Protein AF-A0A538HKP7-F1 (afdb_monomer_lite)

Structure (mmCIF, N/CA/C/O backbone):
data_AF-A0A538HKP7-F1
#
_entry.id   AF-A0A538HKP7-F1
#
loop_
_atom_site.group_PDB
_atom_site.id
_atom_site.type_symbol
_atom_site.label_atom_id
_atom_site.label_alt_id
_atom_site.label_comp_id
_atom_site.label_asym_id
_atom_site.label_entity_id
_atom_site.label_seq_id
_atom_site.pdbx_PDB_ins_code
_atom_site.Cartn_x
_atom_site.Cartn_y
_atom_site.Cartn_z
_atom_site.occupancy
_atom_site.B_iso_or_equiv
_atom_site.auth_seq_id
_atom_site.auth_comp_id
_atom_site.auth_asym_id
_atom_site.auth_atom_id
_atom_site.pdbx_PDB_model_num
ATOM 1 N N . MET A 1 1 ? -32.068 -27.388 51.770 1.00 39.53 1 MET A N 1
ATOM 2 C CA . MET A 1 1 ? -32.449 -26.509 50.643 1.00 39.53 1 MET A CA 1
ATOM 3 C C . MET A 1 1 ? -31.683 -25.202 50.787 1.00 39.53 1 MET A C 1
ATOM 5 O O . MET A 1 1 ? -31.896 -24.486 51.756 1.00 39.53 1 MET A O 1
ATOM 9 N N . ARG A 1 2 ? -30.678 -24.986 49.930 1.00 31.89 2 ARG A N 1
ATOM 10 C CA . ARG A 1 2 ? -29.712 -23.879 50.024 1.00 31.89 2 ARG A CA 1
ATOM 11 C C . ARG A 1 2 ? -30.281 -22.646 49.315 1.00 31.89 2 ARG A C 1
ATOM 13 O O . ARG A 1 2 ? -30.682 -22.749 48.161 1.00 31.89 2 ARG A O 1
ATOM 20 N N . ARG A 1 3 ? -30.335 -21.511 50.016 1.00 27.28 3 ARG A N 1
ATOM 21 C CA . ARG A 1 3 ? -30.689 -20.199 49.450 1.00 27.28 3 ARG A CA 1
ATOM 22 C C . ARG A 1 3 ? -29.536 -19.703 48.563 1.00 27.28 3 ARG A C 1
ATOM 24 O O . ARG A 1 3 ? -28.387 -19.859 48.981 1.00 27.28 3 ARG A O 1
ATOM 31 N N . PRO A 1 4 ? -29.795 -19.113 47.385 1.00 28.64 4 PRO A N 1
ATOM 32 C CA . PRO A 1 4 ? -28.741 -18.486 46.604 1.00 28.64 4 PRO A CA 1
ATOM 33 C C . PRO A 1 4 ? -28.298 -17.192 47.297 1.00 28.64 4 PRO A C 1
ATOM 35 O O . PRO A 1 4 ? -29.112 -16.327 47.615 1.00 28.64 4 PRO A O 1
ATOM 38 N N . VAL A 1 5 ? -26.997 -17.092 47.557 1.00 28.67 5 VAL A N 1
ATOM 39 C CA . VAL A 1 5 ? -26.334 -15.861 47.989 1.00 28.67 5 VAL A CA 1
ATOM 40 C C . VAL A 1 5 ? -26.083 -15.036 46.731 1.00 28.67 5 VAL A C 1
ATOM 42 O O . VAL A 1 5 ? -25.289 -15.429 45.881 1.00 28.67 5 VAL A O 1
ATOM 45 N N . VAL A 1 6 ? -26.790 -13.917 46.595 1.00 28.78 6 VAL A N 1
ATOM 46 C CA . VAL A 1 6 ? -26.517 -12.912 45.563 1.00 28.78 6 VAL A CA 1
ATOM 47 C C . VAL A 1 6 ? -25.375 -12.045 46.080 1.00 28.78 6 VAL A C 1
ATOM 49 O O . VAL A 1 6 ? -25.554 -11.267 47.015 1.00 28.78 6 VAL A O 1
ATOM 52 N N . ILE A 1 7 ? -24.185 -12.212 45.505 1.00 29.38 7 ILE A N 1
ATOM 53 C CA . ILE A 1 7 ? -23.051 -11.319 45.747 1.00 29.38 7 ILE A CA 1
ATOM 54 C C . ILE A 1 7 ? -23.245 -10.113 44.829 1.00 29.38 7 ILE A C 1
ATOM 56 O O . ILE A 1 7 ? -23.002 -10.190 43.626 1.00 29.38 7 ILE A O 1
ATOM 60 N N . ALA A 1 8 ? -23.727 -9.008 45.394 1.00 26.88 8 ALA A N 1
ATOM 61 C CA . ALA A 1 8 ? -23.736 -7.719 44.721 1.00 26.88 8 ALA A CA 1
ATOM 62 C C . ALA A 1 8 ? -22.293 -7.194 44.662 1.00 26.88 8 ALA A C 1
ATOM 64 O O . ALA A 1 8 ? -21.759 -6.689 45.648 1.00 26.88 8 ALA A O 1
ATOM 65 N N . LEU A 1 9 ? -21.647 -7.347 43.506 1.00 29.00 9 LEU A N 1
ATOM 66 C CA . LEU A 1 9 ? -20.420 -6.626 43.182 1.00 29.00 9 LEU A CA 1
ATOM 67 C C . LEU A 1 9 ? -20.793 -5.159 42.950 1.00 29.00 9 LEU A C 1
ATOM 69 O O . LEU A 1 9 ? -21.245 -4.779 41.872 1.00 29.00 9 LEU A O 1
ATOM 73 N N . ALA A 1 10 ? -20.634 -4.343 43.990 1.00 27.91 10 ALA A N 1
ATOM 74 C CA . ALA A 1 10 ? -20.622 -2.896 43.862 1.00 27.91 10 ALA A CA 1
ATOM 75 C C . ALA A 1 10 ? -19.368 -2.505 43.066 1.00 27.91 10 ALA A C 1
ATOM 77 O O . ALA A 1 10 ? -18.267 -2.427 43.609 1.00 27.91 10 ALA A O 1
ATOM 78 N N . ALA A 1 11 ? -19.526 -2.317 41.756 1.00 29.47 11 ALA A N 1
ATOM 79 C CA . ALA A 1 11 ? -18.522 -1.653 40.946 1.00 29.47 11 ALA A CA 1
ATOM 80 C C . ALA A 1 11 ? -18.535 -0.169 41.326 1.00 29.47 11 ALA A C 1
ATOM 82 O O . ALA A 1 11 ? -19.444 0.575 40.961 1.00 29.47 11 ALA A O 1
ATOM 83 N N . SER A 1 12 ? -17.546 0.246 42.112 1.00 29.03 12 SER A N 1
ATOM 84 C CA . SER A 1 12 ? -17.264 1.651 42.377 1.00 29.03 12 SER A CA 1
ATOM 85 C C . SER A 1 12 ? -16.898 2.326 41.056 1.00 29.03 12 SER A C 1
ATOM 87 O O . SER A 1 12 ? -15.770 2.206 40.580 1.00 29.03 12 SER A O 1
ATOM 89 N N . ALA A 1 13 ? -17.863 3.010 40.444 1.00 27.80 13 ALA A N 1
ATOM 90 C CA . ALA A 1 13 ? -17.615 3.915 39.336 1.00 27.80 13 ALA A CA 1
ATOM 91 C C . ALA A 1 13 ? -16.794 5.096 39.868 1.00 27.80 13 ALA A C 1
ATOM 93 O O . ALA A 1 13 ? -17.328 6.030 40.465 1.00 27.80 13 ALA A O 1
ATOM 94 N N . VAL A 1 14 ? -15.477 5.039 39.684 1.00 30.83 14 VAL A N 1
ATOM 95 C CA . VAL A 1 14 ? -14.651 6.241 39.759 1.00 30.83 14 VAL A CA 1
ATOM 96 C C . VAL A 1 14 ? -14.973 7.029 38.496 1.00 30.83 14 VAL A C 1
ATOM 98 O O . VAL A 1 14 ? -14.485 6.713 37.413 1.00 30.83 14 VAL A O 1
ATOM 101 N N . ALA A 1 15 ? -15.857 8.015 38.629 1.00 28.81 15 ALA A N 1
ATOM 102 C CA . ALA A 1 15 ? -16.077 9.032 37.615 1.00 28.81 15 ALA A CA 1
ATOM 103 C C . ALA A 1 15 ? -14.800 9.881 37.511 1.00 28.81 15 ALA A C 1
ATOM 105 O O . ALA A 1 15 ? -14.644 10.890 38.196 1.00 28.81 15 ALA A O 1
ATOM 106 N N . LEU A 1 16 ? -13.849 9.424 36.698 1.00 32.62 16 LEU A N 1
ATOM 107 C CA . LEU A 1 16 ? -12.792 10.279 36.177 1.00 32.62 16 LEU A CA 1
ATOM 108 C C . LEU A 1 16 ? -13.453 11.185 35.140 1.00 32.62 16 LEU A C 1
ATOM 110 O O . LEU A 1 16 ? -14.103 10.695 34.218 1.00 32.62 16 LEU A O 1
ATOM 114 N N . GLY A 1 17 ? -13.368 12.495 35.375 1.00 26.91 17 GLY A N 1
ATOM 115 C CA . GLY A 1 17 ? -14.030 13.517 34.575 1.00 26.91 17 GLY A CA 1
ATOM 116 C C . GLY A 1 17 ? -13.814 13.291 33.084 1.00 26.91 17 GLY A C 1
ATOM 117 O O . GLY A 1 17 ? -12.678 13.258 32.617 1.00 26.91 17 GLY A O 1
ATOM 118 N N . GLY A 1 18 ? -14.919 13.124 32.357 1.00 26.52 18 GLY A N 1
ATOM 119 C CA . GLY A 1 18 ? -14.908 13.192 30.905 1.00 26.52 18 GLY A CA 1
ATOM 120 C C . GLY A 1 18 ? -14.380 14.557 30.480 1.00 26.52 18 GLY A C 1
ATOM 121 O O . GLY A 1 18 ? -14.754 15.577 31.069 1.00 26.52 18 GLY A O 1
ATOM 122 N N . ALA A 1 19 ? -13.490 14.561 29.490 1.00 31.61 19 ALA A N 1
ATOM 123 C CA . ALA A 1 19 ? -13.043 15.790 28.861 1.00 31.61 19 ALA A CA 1
ATOM 124 C C . ALA A 1 19 ? -14.282 16.587 28.391 1.00 31.61 19 ALA A C 1
ATOM 126 O O . ALA A 1 19 ? -15.202 16.009 27.802 1.00 31.61 19 ALA A O 1
ATOM 127 N N . PRO A 1 20 ? -14.375 17.884 28.725 1.00 29.78 20 PRO A N 1
ATOM 128 C CA . PRO A 1 20 ? -15.519 18.708 28.373 1.00 29.78 20 PRO A CA 1
ATOM 129 C C . PRO A 1 20 ? -15.559 18.936 26.857 1.00 29.78 20 PRO A C 1
ATOM 131 O O . PRO A 1 20 ? -14.746 19.678 26.322 1.00 29.78 20 PRO A O 1
ATOM 134 N N . GLY A 1 21 ? -16.557 18.341 26.199 1.00 34.25 21 GLY A N 1
ATOM 135 C CA . GLY A 1 21 ? -16.901 18.578 24.796 1.00 34.25 21 GLY A CA 1
ATOM 136 C C . GLY A 1 21 ? -16.201 17.619 23.838 1.00 34.25 21 GLY A C 1
ATOM 137 O O . GLY A 1 21 ? -15.027 17.785 23.547 1.00 34.25 21 GLY A O 1
ATOM 138 N N . ALA A 1 22 ? -16.945 16.643 23.314 1.00 35.94 22 ALA A N 1
ATOM 139 C CA . ALA A 1 22 ? -16.535 15.834 22.170 1.00 35.94 22 ALA A CA 1
ATOM 140 C C . ALA A 1 22 ? -16.360 16.752 20.947 1.00 35.94 22 ALA A C 1
ATOM 142 O O . ALA A 1 22 ? -17.318 17.042 20.227 1.00 35.94 22 ALA A O 1
ATOM 143 N N . LEU A 1 23 ? -15.157 17.291 20.766 1.00 48.16 23 LEU A N 1
ATOM 144 C CA . LEU A 1 23 ? -14.767 17.977 19.545 1.00 48.16 23 LEU A CA 1
ATOM 145 C C . LEU A 1 23 ? -14.309 16.896 18.566 1.00 48.16 23 LEU A C 1
ATOM 147 O O . LEU A 1 23 ? -13.478 16.058 18.908 1.00 48.16 23 LEU A O 1
ATOM 151 N N . ALA A 1 24 ? -14.896 16.874 17.368 1.00 53.31 24 ALA A N 1
ATOM 152 C CA . ALA A 1 24 ? -14.430 15.985 16.311 1.00 53.31 24 ALA A CA 1
ATOM 153 C C . ALA A 1 24 ? -12.943 16.267 16.054 1.00 53.31 24 ALA A C 1
ATOM 155 O O . ALA A 1 24 ? -12.555 17.431 15.942 1.00 53.31 24 ALA A O 1
ATOM 156 N N . ALA A 1 25 ? -12.121 15.219 15.992 1.00 59.97 25 ALA A N 1
ATOM 157 C CA . ALA A 1 25 ? -10.718 15.380 15.645 1.00 59.97 25 ALA A CA 1
ATOM 158 C C . ALA A 1 25 ? -10.600 15.885 14.198 1.00 59.97 25 ALA A C 1
ATOM 160 O O . ALA A 1 25 ? -11.126 15.253 13.279 1.00 59.97 25 ALA A O 1
ATOM 161 N N . ASP A 1 26 ? -9.907 17.007 13.994 1.00 65.50 26 ASP A N 1
ATOM 162 C CA . ASP A 1 26 ? -9.596 17.511 12.647 1.00 65.50 26 ASP A CA 1
ATOM 163 C C . ASP A 1 26 ? -8.625 16.567 11.915 1.00 65.50 26 ASP A C 1
ATOM 165 O O . ASP A 1 26 ? -8.743 16.343 10.708 1.00 65.50 26 ASP A O 1
ATOM 169 N N . HIS A 1 27 ? -7.709 15.956 12.668 1.00 74.12 27 HIS A N 1
ATOM 170 C CA . HIS A 1 27 ? -6.715 15.012 12.184 1.00 74.12 27 HIS A CA 1
ATOM 171 C C . HIS A 1 27 ? -6.928 13.656 12.825 1.00 74.12 27 HIS A C 1
ATOM 173 O O . HIS A 1 27 ? -6.885 13.492 14.046 1.00 74.12 27 HIS A O 1
ATOM 179 N N . LEU A 1 28 ? -7.097 12.660 11.971 1.00 79.88 28 LEU A N 1
ATOM 180 C CA . LEU A 1 28 ? -7.221 11.278 12.369 1.00 79.88 28 LEU A CA 1
ATOM 181 C C . LEU A 1 28 ? -6.265 10.423 11.561 1.00 79.88 28 LEU A C 1
ATOM 183 O O . LEU A 1 28 ? -6.212 10.542 10.340 1.00 79.88 28 LEU A O 1
ATOM 187 N N . TRP A 1 29 ? -5.598 9.486 12.223 1.00 85.06 29 TRP A N 1
ATOM 188 C CA . TRP A 1 29 ? -4.951 8.358 11.576 1.00 85.06 29 TRP A CA 1
ATOM 189 C C . TRP A 1 29 ? -5.438 7.048 12.190 1.00 85.06 29 TRP A C 1
ATOM 191 O O . TRP A 1 29 ? -5.360 6.840 13.396 1.00 85.06 29 TRP A O 1
ATOM 201 N N . LEU A 1 30 ? -5.911 6.134 11.350 1.00 87.19 30 LEU A N 1
ATOM 202 C CA . LEU A 1 30 ? -6.330 4.788 11.724 1.00 87.19 30 LEU A CA 1
ATOM 203 C C . LEU A 1 30 ? -5.312 3.763 11.208 1.00 87.19 30 LEU A C 1
ATOM 205 O O . LEU A 1 30 ? -4.944 3.782 10.033 1.00 87.19 30 LEU A O 1
ATOM 209 N N . ASP A 1 31 ? -4.926 2.802 12.050 1.00 90.62 31 ASP A N 1
ATOM 210 C CA . ASP A 1 31 ? -4.261 1.558 11.638 1.00 90.62 31 ASP A CA 1
ATOM 211 C C . ASP A 1 31 ? -4.877 0.367 12.381 1.00 90.62 31 ASP A C 1
ATOM 213 O O . ASP A 1 31 ? -4.651 0.168 13.573 1.00 90.62 31 ASP A O 1
ATOM 217 N N . ALA A 1 32 ? -5.657 -0.441 11.667 1.00 90.44 32 ALA A N 1
ATOM 218 C CA . ALA A 1 32 ? -6.319 -1.633 12.178 1.00 90.44 32 ALA A CA 1
ATOM 219 C C . ALA A 1 32 ? -5.901 -2.872 11.387 1.00 90.44 32 ALA A C 1
ATOM 221 O O . ALA A 1 32 ? -5.688 -2.824 10.171 1.00 90.44 32 ALA A O 1
ATOM 222 N N . ARG A 1 33 ? -5.762 -4.007 12.076 1.00 91.44 33 ARG A N 1
ATOM 223 C CA . ARG A 1 33 ? -5.210 -5.232 11.485 1.00 91.44 33 ARG A CA 1
ATOM 224 C C . ARG A 1 33 ? -5.959 -6.476 11.940 1.00 91.44 33 ARG A C 1
ATOM 226 O O . ARG A 1 33 ? -6.470 -6.540 13.054 1.00 91.44 33 ARG A O 1
ATOM 233 N N . ALA A 1 34 ? -5.967 -7.490 11.082 1.00 89.56 34 ALA A N 1
ATOM 234 C CA . ALA A 1 34 ? -6.372 -8.843 11.438 1.00 89.56 34 ALA A CA 1
ATOM 235 C C . ALA A 1 34 ? -5.594 -9.877 10.631 1.00 89.56 34 ALA A C 1
ATOM 237 O O . ALA A 1 34 ? -5.464 -9.761 9.413 1.00 89.56 34 ALA A O 1
ATOM 238 N N . SER A 1 35 ? -5.144 -10.933 11.301 1.00 89.31 35 SER A N 1
ATOM 239 C CA . SER A 1 35 ? -4.580 -12.099 10.627 1.00 89.31 35 SER A CA 1
ATOM 240 C C . SER A 1 35 ? -5.695 -13.055 10.209 1.00 89.31 35 SER A C 1
ATOM 242 O O . SER A 1 35 ? -6.549 -13.448 11.002 1.00 89.31 35 SER A O 1
ATOM 244 N N . LEU A 1 36 ? -5.682 -13.446 8.941 1.00 86.06 36 LEU A N 1
ATOM 245 C CA . LEU A 1 36 ? -6.595 -14.417 8.356 1.00 86.06 36 LEU A CA 1
ATOM 246 C C . LEU A 1 36 ? -6.006 -15.824 8.507 1.00 86.06 36 LEU A C 1
ATOM 248 O O . LEU A 1 36 ? -4.797 -16.030 8.384 1.00 86.06 36 LEU A O 1
ATOM 252 N N . SER A 1 37 ? -6.866 -16.831 8.671 1.00 79.88 37 SER A N 1
ATOM 253 C CA . SER A 1 37 ? -6.459 -18.243 8.810 1.00 79.88 37 SER A CA 1
ATOM 254 C C . SER A 1 37 ? -5.635 -18.784 7.630 1.00 79.88 37 SER A C 1
ATOM 256 O O . SER A 1 37 ? -4.920 -19.774 7.759 1.00 79.88 37 SER A O 1
ATOM 258 N N . SER A 1 38 ? -5.692 -18.121 6.474 1.00 81.56 38 SER A N 1
ATOM 259 C CA . SER A 1 38 ? -4.917 -18.436 5.272 1.00 81.56 38 SER A CA 1
ATOM 260 C C . SER A 1 38 ? -3.459 -17.935 5.306 1.00 81.56 38 SER A C 1
ATOM 262 O O . SER A 1 38 ? -2.712 -18.163 4.343 1.00 81.56 38 SER A O 1
ATOM 264 N N . GLY A 1 39 ? -3.049 -17.273 6.396 1.00 87.19 39 GLY A N 1
ATOM 265 C CA . GLY A 1 39 ? -1.731 -16.657 6.585 1.00 87.19 39 GLY A CA 1
ATOM 266 C C . GLY A 1 39 ? -1.592 -15.271 5.950 1.00 87.19 39 GLY A C 1
ATOM 267 O O . GLY A 1 39 ? -0.475 -14.797 5.775 1.00 87.19 39 GLY A O 1
ATOM 268 N N . TRP A 1 40 ? -2.707 -14.667 5.545 1.00 91.25 40 TRP A N 1
ATOM 269 C CA . TRP A 1 40 ? -2.765 -13.298 5.037 1.00 91.25 40 TRP A CA 1
ATOM 270 C C . TRP A 1 40 ? -3.081 -12.339 6.174 1.00 91.25 40 TRP A C 1
ATOM 272 O O . TRP A 1 40 ? -3.952 -12.636 6.980 1.00 91.25 40 TRP A O 1
ATOM 282 N N . ASP A 1 41 ? -2.458 -11.172 6.183 1.00 91.50 41 ASP A N 1
ATOM 283 C CA . ASP A 1 41 ? -2.817 -10.079 7.075 1.00 91.50 41 ASP A CA 1
ATO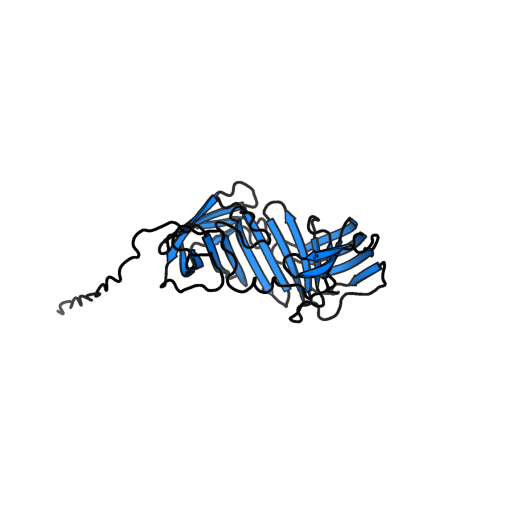M 284 C C . ASP A 1 41 ? -3.680 -9.071 6.319 1.00 91.50 41 ASP A C 1
ATOM 286 O O . ASP A 1 41 ? -3.294 -8.560 5.265 1.00 91.50 41 ASP A O 1
ATOM 290 N N . LEU A 1 42 ? -4.864 -8.797 6.856 1.00 91.06 42 LEU A N 1
ATOM 291 C CA . LEU A 1 42 ? -5.686 -7.666 6.465 1.00 91.06 42 LEU A CA 1
ATOM 292 C C . LEU A 1 42 ? -5.228 -6.445 7.259 1.00 91.06 42 LEU A C 1
ATOM 294 O O . LEU A 1 42 ? -5.135 -6.497 8.485 1.00 91.06 42 LEU A O 1
ATOM 298 N N . ARG A 1 43 ? -4.994 -5.338 6.564 1.00 90.88 43 ARG A N 1
ATOM 299 C CA . ARG A 1 43 ? -4.758 -4.023 7.151 1.00 90.88 43 ARG A CA 1
ATOM 300 C C . ARG A 1 43 ? -5.790 -3.045 6.615 1.00 90.88 43 ARG A C 1
ATOM 302 O O . ARG A 1 43 ? -5.995 -2.987 5.406 1.00 90.88 43 ARG A O 1
ATOM 309 N N . VAL A 1 44 ? -6.399 -2.283 7.507 1.00 88.56 44 VAL A N 1
ATOM 310 C CA . VAL A 1 44 ? -7.250 -1.133 7.209 1.00 88.56 44 VAL A CA 1
ATOM 311 C C . VAL A 1 44 ? -6.542 0.073 7.796 1.00 88.56 44 VAL A C 1
ATOM 313 O O . VAL A 1 44 ? -6.283 0.102 8.993 1.00 88.56 44 VAL A O 1
ATOM 316 N N . SER A 1 45 ? -6.177 1.038 6.966 1.00 86.31 45 SER A N 1
ATOM 317 C CA . SER A 1 45 ? -5.472 2.229 7.428 1.00 86.31 45 SER A CA 1
ATOM 318 C C . SER A 1 45 ? -5.895 3.453 6.652 1.00 86.31 45 SER A C 1
ATOM 320 O O . SER A 1 45 ? -6.037 3.355 5.436 1.00 86.31 45 SER A O 1
ATOM 322 N N . GLY A 1 46 ? -6.028 4.599 7.298 1.00 78.50 46 GLY A N 1
ATOM 323 C CA . GLY A 1 46 ? -6.365 5.825 6.590 1.00 78.50 46 GLY A CA 1
ATOM 324 C C . GLY A 1 46 ? -6.355 7.056 7.464 1.00 78.50 46 GLY A C 1
ATOM 325 O O . GLY A 1 46 ? -6.144 6.950 8.667 1.00 78.50 46 GLY A O 1
ATOM 326 N N . ASN A 1 47 ? -6.584 8.202 6.836 1.00 77.69 47 ASN A N 1
ATOM 327 C CA . ASN A 1 47 ? -6.569 9.502 7.487 1.00 77.69 47 ASN A CA 1
ATOM 328 C C . ASN A 1 47 ? -7.712 10.404 7.019 1.00 77.69 47 ASN A C 1
ATOM 330 O O . ASN A 1 47 ? -8.262 10.175 5.943 1.00 77.69 47 ASN A O 1
ATOM 334 N N . THR A 1 48 ? -8.080 11.390 7.839 1.00 70.56 48 THR A N 1
ATOM 335 C CA . THR A 1 48 ? -9.042 12.448 7.472 1.00 70.56 48 THR A CA 1
ATOM 336 C C . THR A 1 48 ? -8.384 13.532 6.626 1.00 70.56 48 THR A C 1
ATOM 338 O O . THR A 1 48 ? -9.034 14.118 5.759 1.00 70.56 48 THR A O 1
ATOM 341 N N . ASP A 1 49 ? -7.080 13.723 6.800 1.00 62.72 49 ASP A N 1
ATOM 342 C CA . ASP A 1 49 ? -6.255 14.611 6.007 1.00 62.72 49 ASP A CA 1
ATOM 343 C C . ASP A 1 49 ? -4.792 14.133 5.993 1.00 62.72 49 ASP A C 1
ATOM 345 O O . ASP A 1 49 ? -4.242 13.659 6.989 1.00 62.72 49 ASP A O 1
ATOM 349 N N . ASP A 1 50 ? -4.148 14.198 4.830 1.00 49.66 50 ASP A N 1
ATOM 350 C CA . ASP A 1 50 ? -2.735 13.850 4.703 1.00 49.66 50 ASP A CA 1
ATOM 351 C C . ASP A 1 50 ? -1.926 15.123 4.439 1.00 49.66 50 ASP A C 1
ATOM 353 O O . ASP A 1 50 ? -1.661 15.509 3.299 1.00 49.66 50 ASP A O 1
ATOM 357 N N . ASN A 1 51 ? -1.555 15.794 5.532 1.00 47.25 51 ASN A N 1
ATOM 358 C CA . ASN A 1 51 ? -0.570 16.881 5.536 1.00 47.25 51 ASN A CA 1
ATOM 359 C C . ASN A 1 51 ? 0.874 16.346 5.628 1.00 47.25 51 ASN A C 1
ATOM 361 O O . ASN A 1 51 ? 1.818 17.123 5.783 1.00 47.25 51 ASN A O 1
ATOM 365 N N . SER A 1 52 ? 1.072 15.022 5.550 1.00 41.03 52 SER A N 1
ATOM 366 C CA . SER A 1 52 ? 2.390 14.396 5.700 1.00 41.03 52 SER A CA 1
ATOM 367 C C . SER A 1 52 ? 3.245 14.461 4.428 1.00 41.03 52 SER A C 1
ATOM 369 O O . SER A 1 52 ? 4.439 14.154 4.471 1.00 41.03 52 SER A O 1
ATOM 371 N N . PHE A 1 53 ? 2.685 14.938 3.310 1.00 37.22 53 PHE A N 1
ATOM 372 C CA . PHE A 1 53 ? 3.452 15.243 2.106 1.00 37.22 53 PHE A CA 1
ATOM 373 C C . PHE A 1 53 ? 4.156 16.602 2.200 1.00 37.22 53 PHE A C 1
ATOM 375 O O . PHE A 1 53 ? 3.585 17.617 2.604 1.00 37.22 53 PHE A O 1
ATOM 382 N N . ALA A 1 54 ? 5.424 16.617 1.781 1.00 35.59 54 ALA A N 1
ATOM 383 C CA . ALA A 1 54 ? 6.255 17.810 1.689 1.00 35.59 54 ALA A CA 1
ATOM 384 C C . ALA A 1 54 ? 5.533 18.916 0.900 1.00 35.59 54 ALA A C 1
ATOM 386 O O . ALA A 1 54 ? 5.390 18.823 -0.317 1.00 35.59 54 ALA A O 1
ATOM 387 N N . GLY A 1 55 ? 5.069 19.958 1.593 1.00 37.84 55 GLY A N 1
ATOM 388 C CA . GLY A 1 55 ? 4.453 21.127 0.959 1.00 37.84 55 GLY A CA 1
ATOM 389 C C . GLY A 1 55 ? 3.213 21.691 1.646 1.00 37.84 55 GLY A C 1
ATOM 390 O O . GLY A 1 55 ? 2.780 22.765 1.246 1.00 37.84 55 GLY A O 1
ATOM 391 N N . GLY A 1 56 ? 2.649 21.021 2.662 1.00 38.28 56 GLY A N 1
ATOM 392 C CA . GLY A 1 56 ? 1.506 21.560 3.417 1.00 38.28 56 GLY A CA 1
ATOM 393 C C . GLY A 1 56 ? 0.248 21.774 2.567 1.00 38.28 56 GLY A C 1
ATOM 394 O O . GLY A 1 56 ? -0.567 22.636 2.883 1.00 38.28 56 GLY A O 1
ATOM 395 N N . VAL A 1 57 ? 0.116 21.031 1.463 1.00 40.75 57 VAL A N 1
ATOM 396 C CA . VAL A 1 57 ? -1.093 21.034 0.637 1.00 40.75 57 VAL A CA 1
ATOM 397 C C . VAL A 1 57 ? -2.082 20.063 1.281 1.00 40.75 57 VAL A C 1
ATOM 399 O O . VAL A 1 57 ? -1.758 18.876 1.352 1.00 40.75 57 VAL A O 1
ATOM 402 N N . PRO A 1 58 ? -3.270 20.523 1.717 1.00 44.09 58 PRO A N 1
ATOM 403 C CA . PRO A 1 58 ? -4.305 19.634 2.218 1.00 44.09 58 PRO A CA 1
ATOM 404 C C . PRO A 1 58 ? -4.658 18.630 1.126 1.00 44.09 58 PRO A C 1
ATOM 406 O O . PRO A 1 58 ? -5.069 19.014 0.027 1.00 44.09 58 PRO A O 1
ATOM 409 N N . SER A 1 59 ? -4.474 17.348 1.406 1.00 49.06 59 SER A N 1
ATOM 410 C CA . SER A 1 59 ? -4.957 16.288 0.532 1.00 49.06 59 SER A CA 1
ATOM 411 C C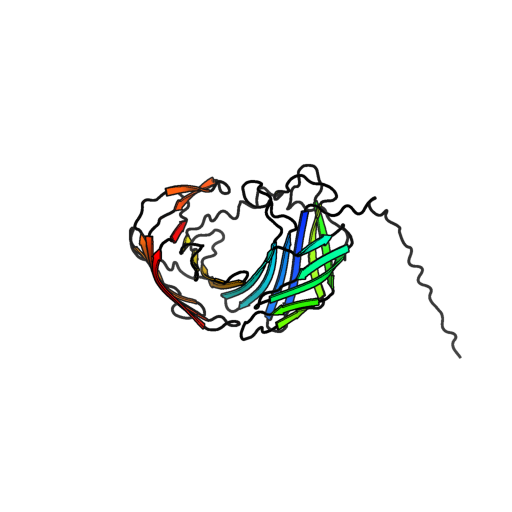 . SER A 1 59 ? -6.171 15.622 1.167 1.00 49.06 59 SER A C 1
ATOM 413 O O . SER A 1 59 ? -6.293 15.543 2.390 1.00 49.06 59 SER A O 1
ATOM 415 N N . SER A 1 60 ? -7.115 15.202 0.323 1.00 55.34 60 SER A N 1
ATOM 416 C CA . SER A 1 60 ? -8.307 14.489 0.773 1.00 55.34 60 SER A CA 1
ATOM 417 C C . SER A 1 60 ? -7.893 13.208 1.485 1.00 55.34 60 SER A C 1
ATOM 419 O O . SER A 1 60 ? -7.104 12.445 0.920 1.00 55.34 60 SER A O 1
ATOM 421 N N . GLY A 1 61 ? -8.465 12.958 2.662 1.00 59.75 61 GLY A N 1
ATOM 422 C CA . GLY A 1 61 ? -8.253 11.729 3.409 1.00 59.75 61 GLY A CA 1
ATOM 423 C C . GLY A 1 61 ? -8.327 10.474 2.536 1.00 59.75 61 GLY A C 1
ATOM 424 O O . GLY A 1 61 ? -9.203 10.336 1.671 1.00 59.75 61 GLY A O 1
ATOM 425 N N . VAL A 1 62 ? -7.395 9.546 2.750 1.00 69.38 62 VAL A N 1
ATOM 426 C CA . VAL A 1 62 ? -7.299 8.295 1.984 1.00 69.38 62 VAL A CA 1
ATOM 427 C C . VAL A 1 62 ? -7.526 7.122 2.917 1.00 69.38 62 VAL A C 1
ATOM 429 O O . VAL A 1 62 ? -6.907 7.041 3.975 1.00 69.38 62 VAL A O 1
ATOM 432 N N . LEU A 1 63 ? -8.387 6.173 2.540 1.00 76.69 63 LEU A N 1
ATOM 433 C CA . LEU A 1 63 ? -8.419 4.864 3.190 1.00 76.69 63 LEU A CA 1
ATOM 434 C C . LEU A 1 63 ? -7.798 3.819 2.280 1.00 76.69 63 LEU A C 1
ATOM 436 O O . LEU A 1 63 ? -8.147 3.684 1.110 1.00 76.69 63 LEU A O 1
ATOM 440 N N . ASN A 1 64 ? -6.919 3.031 2.875 1.00 82.56 64 ASN A N 1
ATOM 441 C CA . ASN A 1 64 ? -6.259 1.894 2.284 1.00 82.56 64 ASN A CA 1
ATOM 442 C C . ASN A 1 64 ? -6.712 0.614 2.987 1.00 82.56 64 ASN A C 1
ATOM 444 O O . ASN A 1 64 ? -6.540 0.457 4.196 1.00 82.56 64 ASN A O 1
ATOM 448 N N . VAL A 1 65 ? -7.227 -0.339 2.215 1.00 87.00 65 VAL A N 1
ATOM 449 C CA . VAL A 1 65 ? -7.450 -1.710 2.676 1.00 87.00 65 VAL A CA 1
ATOM 450 C C . VAL A 1 65 ? -6.520 -2.630 1.914 1.00 87.00 65 VAL A C 1
ATOM 452 O O . VAL A 1 65 ? -6.566 -2.703 0.688 1.00 87.00 65 VAL A O 1
ATOM 455 N N . ALA A 1 66 ? -5.664 -3.340 2.637 1.00 89.94 66 ALA A N 1
ATOM 456 C CA . ALA A 1 66 ? -4.621 -4.159 2.054 1.00 89.94 66 ALA A CA 1
ATOM 457 C C . ALA A 1 66 ? -4.622 -5.580 2.600 1.00 89.94 66 ALA A C 1
ATOM 459 O O . ALA A 1 66 ? -4.729 -5.802 3.801 1.00 89.94 66 ALA A O 1
ATOM 460 N N . LEU A 1 67 ? -4.413 -6.536 1.701 1.00 91.56 67 LEU A N 1
ATOM 461 C CA . LEU A 1 67 ? -4.082 -7.916 2.021 1.00 91.56 67 LEU A CA 1
ATOM 462 C C . LEU A 1 67 ? -2.591 -8.116 1.795 1.00 91.56 67 LEU A C 1
ATOM 464 O O . LEU A 1 67 ? -2.092 -7.878 0.694 1.00 91.56 67 LEU A O 1
ATOM 468 N N . GLN A 1 68 ? -1.891 -8.561 2.830 1.00 93.44 68 GLN A N 1
ATOM 469 C CA . GLN A 1 68 ? -0.454 -8.793 2.804 1.00 93.44 68 GLN A CA 1
ATOM 470 C C . GLN A 1 68 ? -0.146 -10.247 3.126 1.00 93.44 68 GLN A C 1
ATOM 472 O O . GLN A 1 68 ? -0.738 -10.841 4.020 1.00 93.44 68 GLN A O 1
ATOM 477 N N . LEU A 1 69 ? 0.803 -10.828 2.408 1.00 92.81 69 LEU A N 1
ATOM 478 C CA . LEU A 1 69 ? 1.330 -12.150 2.697 1.00 92.81 69 LEU A CA 1
ATOM 479 C C . LEU A 1 69 ? 2.848 -12.086 2.646 1.00 92.81 69 LEU A C 1
ATOM 481 O O . LEU A 1 69 ? 3.428 -11.792 1.602 1.00 92.81 69 LEU A O 1
ATOM 485 N N . ARG A 1 70 ? 3.493 -12.438 3.756 1.00 90.31 70 ARG A N 1
ATOM 486 C CA . ARG A 1 70 ? 4.939 -12.667 3.808 1.00 90.31 70 ARG A CA 1
ATOM 487 C C . ARG A 1 70 ? 5.204 -14.162 3.840 1.00 90.31 70 ARG A C 1
ATOM 489 O O . ARG A 1 70 ? 4.817 -14.847 4.783 1.00 90.31 70 ARG A O 1
ATOM 496 N N . ARG A 1 71 ? 5.847 -14.700 2.801 1.00 84.81 71 ARG A N 1
ATOM 497 C CA . ARG A 1 71 ? 6.171 -16.131 2.740 1.00 84.81 71 ARG A CA 1
ATOM 498 C C . ARG A 1 71 ? 7.413 -16.404 1.905 1.00 84.81 71 ARG A C 1
ATOM 500 O O . ARG A 1 71 ? 7.507 -15.981 0.759 1.00 84.81 71 ARG A O 1
ATOM 507 N N . GLY A 1 72 ? 8.336 -17.194 2.460 1.00 80.56 72 GLY A N 1
ATOM 508 C CA . GLY A 1 72 ? 9.546 -17.621 1.746 1.00 80.56 72 GLY A CA 1
ATOM 509 C C . GLY A 1 72 ? 10.422 -16.446 1.306 1.00 80.56 72 GLY A C 1
ATOM 510 O O . GLY A 1 72 ? 10.954 -16.465 0.201 1.00 80.56 72 GLY A O 1
ATOM 511 N N . GLY A 1 73 ? 10.493 -15.398 2.131 1.00 83.88 73 GLY A N 1
ATOM 512 C CA . GLY A 1 73 ? 11.200 -14.153 1.831 1.00 83.88 73 GLY A CA 1
ATOM 513 C C . GLY A 1 73 ? 10.445 -13.194 0.909 1.00 83.88 73 GLY A C 1
ATOM 514 O O . GLY A 1 73 ? 10.749 -12.015 0.930 1.00 83.88 73 GLY A O 1
ATOM 515 N N . ALA A 1 74 ? 9.445 -13.644 0.148 1.00 90.50 74 ALA A N 1
ATOM 516 C CA . ALA A 1 74 ? 8.648 -12.762 -0.699 1.00 90.50 74 ALA A CA 1
ATOM 517 C C . ALA A 1 74 ? 7.520 -12.081 0.087 1.00 90.50 74 ALA A C 1
ATOM 519 O O . ALA A 1 74 ? 6.915 -12.691 0.978 1.00 90.50 74 ALA A O 1
ATOM 520 N N . GLN A 1 75 ? 7.206 -10.845 -0.297 1.00 93.31 75 GLN A N 1
ATOM 521 C CA . GLN A 1 75 ? 6.052 -10.099 0.185 1.00 93.31 75 GLN A CA 1
ATOM 522 C C . GLN A 1 75 ? 5.083 -9.849 -0.973 1.00 93.31 75 GLN A C 1
ATOM 524 O O . GLN A 1 75 ? 5.414 -9.200 -1.963 1.00 93.31 75 GLN A O 1
ATOM 529 N N . GLU A 1 76 ? 3.872 -10.379 -0.845 1.00 94.44 76 GLU A N 1
ATOM 530 C CA . GLU A 1 76 ? 2.760 -10.135 -1.758 1.00 94.44 76 GLU A CA 1
ATOM 531 C C . GLU A 1 76 ? 1.780 -9.168 -1.095 1.00 94.44 76 GLU A C 1
ATOM 533 O O . GLU A 1 76 ? 1.437 -9.329 0.076 1.00 94.44 76 GLU A O 1
ATOM 538 N N . TYR A 1 77 ? 1.360 -8.148 -1.835 1.00 93.19 77 TYR A N 1
ATOM 539 C CA . TYR A 1 77 ? 0.477 -7.092 -1.358 1.00 93.19 77 TYR A CA 1
ATOM 540 C C . TYR A 1 77 ? -0.610 -6.819 -2.400 1.00 93.19 77 TYR A C 1
ATOM 542 O O . TYR A 1 77 ? -0.324 -6.658 -3.589 1.00 93.19 77 TYR A O 1
ATOM 550 N N . HIS A 1 78 ? -1.857 -6.740 -1.944 1.00 91.31 78 HIS A N 1
ATOM 551 C CA . HIS A 1 78 ? -3.000 -6.304 -2.739 1.00 91.31 78 HIS A CA 1
ATOM 552 C C . HIS A 1 78 ? -3.761 -5.239 -1.964 1.00 91.31 78 HIS A C 1
ATOM 554 O O . HIS A 1 78 ? -4.405 -5.554 -0.966 1.00 91.31 78 HIS A O 1
ATOM 560 N N . GLY A 1 79 ? -3.658 -3.997 -2.418 1.00 87.88 79 GLY A N 1
ATOM 561 C CA . GLY A 1 79 ? -4.265 -2.836 -1.788 1.00 87.88 79 GLY A CA 1
ATOM 562 C C . GLY A 1 79 ? -5.375 -2.248 -2.639 1.00 87.88 79 GLY A C 1
ATOM 563 O O . GLY A 1 79 ? -5.256 -2.191 -3.862 1.00 87.88 79 GLY A O 1
ATOM 564 N N . TYR A 1 80 ? -6.418 -1.790 -1.969 1.00 85.06 80 TYR A N 1
ATOM 565 C CA . TYR A 1 80 ? -7.422 -0.881 -2.489 1.00 85.06 80 TYR A CA 1
ATOM 566 C C . TYR A 1 80 ? -7.276 0.451 -1.760 1.00 85.06 80 TYR A C 1
ATOM 568 O O . TYR A 1 80 ? -7.276 0.456 -0.529 1.00 85.06 80 TYR A O 1
ATOM 576 N N . GLY A 1 81 ? -7.147 1.543 -2.506 1.00 79.62 81 GLY A N 1
ATOM 577 C CA . GLY A 1 81 ? -7.142 2.903 -1.979 1.00 79.62 81 GLY A CA 1
ATOM 578 C C . GLY A 1 81 ? -8.284 3.710 -2.583 1.00 79.62 81 GLY A C 1
ATOM 579 O O . GLY A 1 81 ? -8.396 3.778 -3.805 1.00 79.62 81 GLY A O 1
ATOM 580 N N . SER A 1 82 ? -9.115 4.334 -1.755 1.00 71.75 82 SER A N 1
ATOM 581 C CA . SER A 1 82 ? -10.133 5.288 -2.209 1.00 71.75 82 SER A CA 1
ATOM 582 C C . SER A 1 82 ? -10.101 6.559 -1.372 1.00 71.75 82 SER A C 1
ATOM 584 O O . SER A 1 82 ? -9.651 6.545 -0.222 1.00 71.75 82 SER A O 1
ATOM 586 N N . ALA A 1 83 ? -10.613 7.648 -1.951 1.00 65.06 83 ALA A N 1
ATOM 587 C CA . ALA A 1 83 ? -11.044 8.794 -1.161 1.00 65.06 83 ALA A CA 1
ATOM 588 C C . ALA A 1 83 ? -12.088 8.301 -0.139 1.00 65.06 83 ALA A C 1
ATOM 590 O O . ALA A 1 83 ? -12.896 7.424 -0.464 1.00 65.06 83 ALA A O 1
ATOM 591 N N . GLN A 1 84 ? -11.979 8.741 1.113 1.00 64.12 84 GLN A N 1
ATOM 592 C CA . GLN A 1 84 ? -12.849 8.268 2.195 1.00 64.12 84 GLN A CA 1
ATOM 593 C C . GLN A 1 84 ? -14.246 8.885 2.109 1.00 64.12 84 GLN A C 1
ATOM 595 O O . GLN A 1 84 ? -14.355 10.073 1.822 1.00 64.12 84 GLN A O 1
ATOM 600 N N . ASP A 1 85 ? -15.290 8.111 2.434 1.00 66.69 85 ASP A N 1
ATOM 601 C CA . ASP A 1 85 ? -16.661 8.642 2.488 1.00 66.69 85 ASP A CA 1
ATOM 602 C C . ASP A 1 85 ? -17.109 9.024 3.919 1.00 66.69 85 ASP A C 1
ATOM 604 O O . ASP A 1 85 ? -17.976 9.879 4.062 1.00 66.69 85 ASP A O 1
ATOM 608 N N . GLU A 1 86 ? -16.516 8.464 4.985 1.00 81.62 86 GLU A N 1
ATOM 609 C CA . GLU A 1 86 ? -16.579 8.984 6.367 1.00 81.62 86 GLU A CA 1
ATOM 610 C C . GLU A 1 86 ? -15.496 8.324 7.238 1.00 81.62 86 GLU A C 1
ATOM 612 O O . GLU A 1 86 ? -15.389 7.094 7.281 1.00 81.62 86 GLU A O 1
ATOM 617 N N . LEU A 1 87 ? -14.741 9.123 7.986 1.00 83.44 87 LEU A N 1
ATOM 618 C CA . LEU A 1 87 ? -13.921 8.661 9.100 1.00 83.44 87 LEU A CA 1
ATOM 619 C C . LEU A 1 87 ? -13.992 9.713 10.203 1.00 83.44 87 LEU A C 1
ATOM 621 O O . LEU A 1 87 ? -13.649 10.870 9.983 1.00 83.44 87 LEU A O 1
ATOM 625 N N . SER A 1 88 ? -14.490 9.319 11.367 1.00 85.44 88 SER A N 1
ATOM 626 C CA . SER A 1 88 ? -14.716 10.206 12.505 1.00 85.44 88 SER A CA 1
ATOM 627 C C . SER A 1 88 ? -14.323 9.515 13.802 1.00 85.44 88 SER A C 1
ATOM 629 O O . SER A 1 88 ? -14.443 8.294 13.925 1.00 85.44 88 SER A O 1
ATOM 631 N N . PHE A 1 89 ? -13.844 10.296 14.765 1.00 87.25 89 PHE A N 1
ATOM 632 C CA . PHE A 1 89 ? -13.547 9.846 16.120 1.00 87.25 89 PHE A CA 1
ATOM 633 C C . PHE A 1 89 ? -13.499 11.056 17.058 1.00 87.25 89 PHE A C 1
ATOM 635 O O . PHE A 1 89 ? -12.985 12.107 16.675 1.00 87.25 89 PHE A O 1
ATOM 642 N N . ASP A 1 90 ? -14.019 10.906 18.272 1.00 84.56 90 ASP A N 1
ATOM 643 C CA . ASP A 1 90 ? -14.088 11.973 19.284 1.00 84.56 90 ASP A CA 1
ATOM 644 C C . ASP A 1 90 ? -13.186 11.727 20.508 1.00 84.56 90 ASP A C 1
ATOM 646 O O . ASP A 1 90 ? -13.307 12.391 21.536 1.00 84.56 90 ASP A O 1
ATOM 650 N N . GLY A 1 91 ? -12.305 10.727 20.428 1.00 84.62 91 GLY A N 1
ATOM 651 C CA . GLY A 1 91 ? -11.476 10.266 21.542 1.00 84.62 91 GLY A CA 1
ATOM 652 C C . GLY A 1 91 ? -12.036 9.050 22.280 1.00 84.62 91 GLY A C 1
ATOM 653 O O . GLY A 1 91 ? -11.277 8.331 22.930 1.00 84.62 91 GLY A O 1
ATOM 654 N N . THR A 1 92 ? -13.334 8.771 22.145 1.00 89.81 92 THR A N 1
ATOM 655 C CA . THR A 1 92 ? -14.000 7.626 22.787 1.00 89.81 92 THR A CA 1
ATOM 656 C C . THR A 1 92 ? -14.646 6.701 21.766 1.00 89.81 92 THR A C 1
ATOM 658 O O . THR A 1 92 ? -14.503 5.480 21.856 1.00 89.81 92 THR A O 1
ATOM 661 N N . ALA A 1 93 ? -15.352 7.262 20.792 1.00 91.31 93 ALA A N 1
ATOM 662 C CA . ALA A 1 93 ? -16.074 6.520 19.779 1.00 91.31 93 ALA A CA 1
ATOM 663 C C . ALA A 1 93 ? -15.952 7.196 18.414 1.00 91.31 93 ALA A C 1
ATOM 665 O O . ALA A 1 93 ? -15.576 8.359 18.287 1.00 91.31 93 ALA A O 1
ATOM 666 N N . GLY A 1 94 ? -16.258 6.441 17.367 1.00 90.06 94 GLY A N 1
ATOM 667 C CA . GLY A 1 94 ? -16.150 6.930 16.006 1.00 90.06 94 GLY A CA 1
ATOM 668 C C . GLY A 1 94 ? -16.795 6.017 14.984 1.00 90.06 94 GLY A C 1
ATOM 669 O O . GLY A 1 94 ? -17.397 4.990 15.316 1.00 90.06 94 GLY A O 1
ATOM 670 N N . ARG A 1 95 ? -16.640 6.380 13.716 1.00 89.62 95 ARG A N 1
ATOM 671 C CA . ARG A 1 95 ? -17.165 5.608 12.597 1.00 89.62 95 ARG A CA 1
ATOM 672 C C . ARG A 1 95 ? -16.212 5.644 11.416 1.00 89.62 95 ARG A C 1
ATOM 674 O O . ARG A 1 95 ? -15.596 6.661 11.131 1.00 89.62 95 ARG A O 1
ATOM 681 N N . LEU A 1 96 ? -16.143 4.525 10.710 1.00 87.56 96 LEU A N 1
ATOM 682 C CA . LEU A 1 96 ? -15.562 4.406 9.384 1.00 87.56 96 LEU A CA 1
ATOM 683 C C . LEU A 1 96 ? -16.659 3.929 8.429 1.00 87.56 96 LEU A C 1
ATOM 685 O O . LEU A 1 96 ? -17.177 2.820 8.590 1.00 87.56 96 LEU A O 1
ATOM 689 N N . ARG A 1 97 ? -16.970 4.729 7.408 1.00 86.19 97 ARG A N 1
ATOM 690 C CA . ARG A 1 97 ? -17.933 4.381 6.361 1.00 86.19 97 ARG A CA 1
ATOM 691 C C . ARG A 1 97 ? -17.328 4.559 4.971 1.00 86.19 97 ARG A C 1
ATOM 693 O O . ARG A 1 97 ? -16.654 5.540 4.681 1.00 86.19 97 ARG A O 1
ATOM 700 N N . ILE A 1 98 ? -17.592 3.593 4.098 1.00 80.31 98 ILE A N 1
ATOM 701 C CA . ILE A 1 98 ? -17.155 3.598 2.699 1.00 80.31 98 ILE A CA 1
ATOM 702 C C . ILE A 1 98 ? -18.274 3.046 1.837 1.00 80.31 98 ILE A C 1
ATOM 704 O O . ILE A 1 98 ? -18.758 1.934 2.083 1.00 80.31 98 ILE A O 1
ATOM 708 N N . VAL A 1 99 ? -18.625 3.778 0.784 1.00 75.69 99 VAL A N 1
ATOM 709 C CA . VAL A 1 99 ? -19.628 3.371 -0.194 1.00 75.69 99 VAL A CA 1
ATOM 710 C C . VAL A 1 99 ? -18.930 3.089 -1.526 1.00 75.69 99 VAL A C 1
ATOM 712 O O . VAL A 1 99 ? -18.900 3.907 -2.439 1.00 75.69 99 VAL A O 1
ATOM 715 N N . GLY A 1 100 ? -18.338 1.901 -1.663 1.00 68.75 100 GLY A N 1
ATOM 716 C CA . GLY A 1 100 ? -17.707 1.505 -2.923 1.00 68.75 100 GLY A CA 1
ATOM 717 C C . GLY A 1 100 ? -18.730 1.155 -4.001 1.00 68.75 100 GLY A C 1
ATOM 718 O O . GLY A 1 100 ? -19.482 0.191 -3.850 1.00 68.75 100 GLY A O 1
ATOM 719 N N . ASN A 1 101 ? -18.695 1.880 -5.122 1.00 60.25 101 ASN A N 1
ATOM 720 C CA . ASN A 1 101 ? -19.618 1.690 -6.249 1.00 60.25 101 ASN A CA 1
ATOM 721 C C . ASN A 1 101 ? -19.021 0.925 -7.452 1.00 60.25 101 ASN A C 1
ATOM 723 O O . ASN A 1 101 ? -19.776 0.532 -8.339 1.00 60.25 101 ASN A O 1
ATOM 727 N N . ASP A 1 102 ? -17.717 0.616 -7.460 1.00 62.38 102 ASP A N 1
ATOM 728 C CA . ASP A 1 102 ? -17.040 -0.039 -8.595 1.00 62.38 102 ASP A CA 1
ATOM 729 C C . ASP A 1 102 ? -16.481 -1.420 -8.250 1.00 62.38 102 ASP A C 1
ATOM 731 O O . ASP A 1 102 ? -15.957 -1.625 -7.161 1.00 62.38 102 ASP A O 1
ATOM 735 N N . ALA A 1 103 ? -16.543 -2.379 -9.184 1.00 58.59 103 ALA A N 1
ATOM 736 C CA . ALA A 1 103 ? -15.931 -3.703 -9.035 1.00 58.59 103 ALA A CA 1
ATOM 737 C C . ALA A 1 103 ? -14.520 -3.745 -9.667 1.00 58.59 103 ALA A C 1
ATOM 739 O O . ALA A 1 103 ? -14.385 -3.391 -10.839 1.00 58.59 103 ALA A O 1
ATOM 740 N N . PRO A 1 104 ? -13.475 -4.252 -8.976 1.00 66.94 104 PRO A N 1
ATOM 741 C CA . PRO A 1 104 ? -13.477 -4.796 -7.616 1.00 66.94 104 PRO A CA 1
ATOM 742 C C . PRO A 1 104 ? -13.705 -3.708 -6.550 1.00 66.94 104 PRO A C 1
ATOM 744 O O . PRO A 1 104 ? -13.156 -2.619 -6.670 1.00 66.94 104 PRO A O 1
ATOM 747 N N . SER A 1 105 ? -14.505 -4.025 -5.522 1.00 76.19 105 SER A N 1
ATOM 748 C CA . SER A 1 105 ? -15.159 -3.042 -4.639 1.00 76.19 105 SER A CA 1
ATOM 749 C C . SER A 1 105 ? -14.767 -3.187 -3.168 1.00 76.19 105 SER A C 1
ATOM 751 O O . SER A 1 105 ? -14.497 -4.298 -2.695 1.00 76.19 105 SER A O 1
ATOM 753 N N . LEU A 1 106 ? -14.814 -2.082 -2.424 1.00 82.31 106 LEU A N 1
ATOM 754 C CA . LEU A 1 106 ? -14.707 -2.039 -0.965 1.00 82.31 106 LEU A CA 1
ATOM 755 C C . LEU A 1 106 ? -15.959 -1.388 -0.373 1.00 82.31 106 LEU A C 1
ATOM 757 O O . LEU A 1 106 ? -16.330 -0.290 -0.758 1.00 82.31 106 LEU A O 1
ATOM 761 N N . GLU A 1 107 ? -16.577 -2.057 0.589 1.00 85.50 107 GLU A N 1
ATOM 762 C CA . GLU A 1 107 ? -17.678 -1.531 1.394 1.00 85.50 107 GLU A CA 1
ATOM 763 C C . GLU A 1 107 ? -17.300 -1.702 2.865 1.00 85.50 107 GLU A C 1
ATOM 765 O O . GLU A 1 107 ? -16.854 -2.783 3.267 1.00 85.50 107 GLU A O 1
ATOM 770 N N . ALA A 1 108 ? -17.452 -0.647 3.661 1.00 85.38 108 ALA A N 1
ATOM 771 C CA . ALA A 1 108 ? -17.239 -0.719 5.098 1.00 85.38 108 ALA A CA 1
ATOM 772 C C . ALA A 1 108 ? -18.254 0.151 5.838 1.00 85.38 108 ALA A C 1
ATOM 774 O O . ALA A 1 108 ? -18.523 1.277 5.432 1.00 85.38 108 ALA A O 1
ATOM 775 N N . ASP A 1 109 ? -18.787 -0.381 6.929 1.00 89.25 109 ASP A N 1
ATOM 776 C CA . ASP A 1 109 ? -19.534 0.349 7.946 1.00 89.25 109 ASP A CA 1
ATOM 777 C C . ASP A 1 109 ? -19.094 -0.225 9.294 1.00 89.25 109 ASP A C 1
ATOM 779 O O . ASP A 1 109 ? -19.508 -1.323 9.685 1.00 89.25 109 ASP A O 1
ATOM 783 N N . LEU A 1 110 ? -18.134 0.452 9.921 1.00 90.50 110 LEU A N 1
ATOM 784 C CA . LEU A 1 110 ? -17.501 0.035 11.166 1.00 90.50 110 LEU A CA 1
ATOM 785 C C . LEU A 1 110 ? -17.658 1.134 12.216 1.00 90.50 110 LEU A C 1
ATOM 787 O O . LEU A 1 110 ? -17.360 2.298 11.957 1.00 90.50 110 LEU A O 1
ATOM 791 N N . THR A 1 111 ? -18.062 0.745 13.415 1.00 93.62 111 THR A N 1
ATOM 792 C CA . THR A 1 111 ? -17.996 1.569 14.621 1.00 93.62 111 THR A CA 1
ATOM 793 C C . THR A 1 111 ? -16.627 1.395 15.258 1.00 93.62 111 THR A C 1
ATOM 795 O O . THR A 1 111 ? -16.137 0.271 15.357 1.00 93.62 111 THR A O 1
ATOM 798 N N . LEU A 1 112 ? -16.015 2.498 15.676 1.00 94.06 112 LEU A N 1
ATOM 799 C CA . LEU A 1 112 ? -14.766 2.531 16.429 1.00 94.06 112 LEU A CA 1
ATOM 800 C C . LEU A 1 112 ? -15.114 2.765 17.899 1.00 94.06 112 LEU A C 1
ATOM 802 O O . LEU A 1 112 ? -15.852 3.696 18.206 1.00 94.06 112 LEU A O 1
ATOM 806 N N . GLU A 1 113 ? -14.561 1.959 18.797 1.00 96.25 113 GLU A N 1
ATOM 807 C CA . GLU A 1 113 ? -14.702 2.125 20.246 1.00 96.25 113 GLU A CA 1
ATOM 808 C C . GLU A 1 113 ? -13.322 2.083 20.902 1.00 96.25 113 GLU A C 1
ATOM 810 O O . GLU A 1 113 ? -12.558 1.138 20.687 1.00 96.25 113 GLU A O 1
ATOM 815 N N . ALA A 1 114 ? -12.989 3.094 21.704 1.00 94.69 114 ALA A N 1
ATOM 816 C CA . ALA A 1 114 ? -11.767 3.115 22.495 1.00 94.69 114 ALA A CA 1
ATOM 817 C C . ALA A 1 114 ? -11.774 1.973 23.520 1.00 94.69 114 ALA A C 1
ATOM 819 O O . ALA A 1 114 ? -12.693 1.830 24.324 1.00 94.69 114 ALA A O 1
ATOM 820 N N . THR A 1 115 ? -10.718 1.162 23.520 1.00 95.69 115 THR A N 1
ATOM 821 C CA . THR A 1 115 ? -10.553 0.028 24.448 1.00 95.69 115 THR A CA 1
ATOM 822 C C . THR A 1 115 ? -9.531 0.301 25.548 1.00 95.69 115 THR A C 1
ATOM 824 O O . THR A 1 115 ? -9.239 -0.575 26.360 1.00 95.69 115 THR A O 1
ATOM 827 N N . GLY A 1 116 ? -8.933 1.489 25.553 1.00 89.50 116 GLY A N 1
ATOM 828 C CA . GLY A 1 116 ? -7.908 1.896 26.505 1.00 89.50 116 GLY A CA 1
ATOM 829 C C . GLY A 1 116 ? -7.934 3.398 26.744 1.00 89.50 116 GLY A C 1
ATOM 830 O O . GLY A 1 116 ? -8.746 4.117 26.168 1.00 89.50 116 GLY A O 1
ATOM 831 N N . LEU A 1 117 ? -7.036 3.864 27.608 1.00 89.38 117 LEU A N 1
ATOM 832 C CA . LEU A 1 117 ? -6.869 5.291 27.859 1.00 89.38 117 LEU A CA 1
ATOM 833 C C . LEU A 1 117 ? -6.023 5.923 26.744 1.00 89.38 117 LEU A C 1
ATOM 835 O O . LEU A 1 117 ? -5.023 5.315 26.348 1.00 89.38 117 LEU A O 1
ATOM 839 N N . PRO A 1 118 ? -6.378 7.130 26.270 1.00 89.38 118 PRO A N 1
ATOM 840 C CA . PRO A 1 118 ? -5.523 7.894 25.375 1.00 89.38 118 PRO A CA 1
ATOM 841 C C . PRO A 1 118 ? -4.151 8.149 26.007 1.00 89.38 118 PRO A C 1
ATOM 843 O O . PRO A 1 118 ? -4.048 8.525 27.177 1.00 89.38 118 PRO A O 1
ATOM 846 N N . ALA A 1 119 ? -3.094 7.951 25.226 1.00 87.06 119 ALA A N 1
ATOM 847 C CA . ALA A 1 119 ? -1.722 8.265 25.601 1.00 87.06 119 ALA A CA 1
ATOM 848 C C . ALA A 1 119 ? -1.186 9.383 24.697 1.00 87.06 119 ALA A C 1
ATOM 850 O O . ALA A 1 119 ? -1.534 9.399 23.519 1.00 87.06 119 ALA A O 1
ATOM 851 N N . PRO A 1 120 ? -0.336 10.299 25.194 1.00 83.19 120 PRO A N 1
ATOM 852 C CA . PRO A 1 120 ? 0.297 11.301 24.340 1.00 83.19 120 PRO A CA 1
ATOM 853 C C . PRO A 1 120 ? 1.056 10.647 23.180 1.00 83.19 120 PRO A C 1
ATOM 855 O O . PRO A 1 120 ? 1.862 9.739 23.405 1.00 83.19 120 PRO A O 1
ATOM 858 N N . ASP A 1 121 ? 0.822 11.124 21.959 1.00 73.94 121 ASP A N 1
ATOM 859 C CA . ASP A 1 121 ? 1.537 10.685 20.764 1.00 73.94 121 ASP A CA 1
ATOM 860 C C . ASP A 1 121 ? 2.557 11.744 20.330 1.00 73.94 121 ASP A C 1
ATOM 862 O O . ASP A 1 121 ? 2.230 12.905 20.097 1.00 73.94 121 ASP A O 1
ATOM 866 N N . LEU A 1 122 ? 3.818 11.325 20.229 1.00 66.19 122 LEU A N 1
ATOM 867 C CA . LEU A 1 122 ? 4.949 12.155 19.812 1.00 66.19 122 LEU A CA 1
ATOM 868 C C . LEU A 1 122 ? 5.434 11.802 18.397 1.00 66.19 122 LEU A C 1
ATOM 870 O O . LEU A 1 122 ? 6.579 12.096 18.048 1.00 66.19 122 LEU A O 1
ATOM 874 N N . ARG A 1 123 ? 4.600 11.139 17.584 1.00 61.16 123 ARG A N 1
ATOM 875 C CA . ARG A 1 123 ? 4.873 10.834 16.170 1.00 61.16 123 ARG A CA 1
ATOM 876 C C . ARG A 1 123 ? 4.279 11.860 15.209 1.00 61.16 123 ARG A C 1
ATOM 878 O O . ARG A 1 123 ? 4.853 12.060 14.137 1.00 61.16 123 ARG A O 1
ATOM 885 N N . LEU A 1 124 ? 3.178 12.517 15.574 1.00 59.31 124 LEU A N 1
ATOM 886 C CA . LEU A 1 124 ? 2.546 13.633 14.856 1.00 59.31 124 LEU A CA 1
ATOM 887 C C . LEU A 1 124 ? 2.581 14.924 15.715 1.00 59.31 124 LEU A C 1
ATOM 889 O O . LEU A 1 124 ? 2.328 14.880 16.915 1.00 59.31 124 LEU A O 1
ATOM 893 N N . ALA A 1 125 ? 3.005 16.057 15.147 1.00 59.84 125 ALA A N 1
ATOM 894 C CA . ALA A 1 125 ? 3.006 17.407 15.721 1.00 59.84 125 ALA A CA 1
ATOM 895 C C . ALA A 1 125 ? 1.985 18.250 14.976 1.00 59.84 125 ALA A C 1
ATOM 897 O O . ALA A 1 125 ? 2.231 18.695 13.855 1.00 59.84 125 ALA A O 1
ATOM 898 N N . CYS A 1 126 ? 0.893 18.556 15.652 1.00 64.88 126 CYS A N 1
ATOM 899 C CA . CYS A 1 126 ? 0.021 19.654 15.283 1.00 64.88 126 CYS A CA 1
ATOM 900 C C . CYS A 1 126 ? 0.496 20.892 16.051 1.00 64.88 126 CYS A C 1
ATOM 902 O O . CYS A 1 126 ? 0.517 20.861 17.286 1.00 64.88 126 CYS A O 1
ATOM 904 N N . PRO A 1 127 ? 0.941 21.973 15.388 1.00 63.09 127 PRO A N 1
ATOM 905 C CA . PRO A 1 127 ? 1.335 23.182 16.097 1.00 63.09 127 PRO A CA 1
ATOM 906 C C . PRO A 1 127 ? 0.194 23.680 16.994 1.00 63.09 127 PRO A C 1
ATOM 908 O O . PRO A 1 127 ? -0.888 23.991 16.508 1.00 63.09 127 PRO A O 1
ATOM 911 N N . GLY A 1 128 ? 0.448 23.766 18.301 1.00 63.38 128 GLY A N 1
ATOM 912 C CA . GLY A 1 128 ? -0.513 24.291 19.275 1.00 63.38 128 GLY A CA 1
ATOM 913 C C . GLY A 1 128 ? -1.556 23.298 19.802 1.00 63.38 128 GLY A C 1
ATOM 914 O O . GLY A 1 128 ? -2.279 23.677 20.720 1.00 63.38 128 GLY A O 1
ATOM 915 N N . THR A 1 129 ? -1.592 22.050 19.316 1.00 72.75 129 THR A N 1
ATOM 916 C CA . THR A 1 129 ? -2.598 21.054 19.732 1.00 72.75 129 THR A CA 1
ATOM 917 C C . THR A 1 129 ? -1.932 19.729 20.128 1.00 72.75 129 THR A C 1
ATOM 919 O O . THR A 1 129 ? -1.098 19.218 19.376 1.00 72.75 129 THR A O 1
ATOM 922 N N . PRO A 1 130 ? -2.247 19.156 21.306 1.00 75.62 130 PRO A N 1
ATOM 923 C CA . PRO A 1 130 ? -1.722 17.853 21.700 1.00 75.62 130 PRO A CA 1
ATOM 924 C C . PRO A 1 130 ? -2.270 16.734 20.803 1.00 75.62 130 PRO A C 1
ATOM 926 O O . PRO A 1 130 ? -3.429 16.766 20.391 1.00 75.62 130 PRO A O 1
ATOM 929 N N . MET A 1 131 ? -1.427 15.732 20.546 1.00 80.19 131 MET A N 1
ATOM 930 C CA . MET A 1 131 ? -1.795 14.497 19.854 1.00 80.19 131 MET A CA 1
ATOM 931 C C . MET A 1 131 ? -1.901 13.343 20.841 1.00 80.19 131 MET A C 1
ATOM 933 O O . MET A 1 131 ? -1.121 13.241 21.795 1.00 80.19 131 MET A O 1
ATOM 937 N N . TYR A 1 132 ? -2.842 12.449 20.573 1.00 85.56 132 TYR A N 1
ATOM 938 C CA . TYR A 1 132 ? -3.124 11.276 21.377 1.00 85.56 132 TYR A CA 1
ATOM 939 C C . TYR A 1 132 ? -3.188 10.028 20.510 1.00 85.56 132 TYR A C 1
ATOM 941 O O . TYR A 1 132 ? -3.626 10.070 19.366 1.00 85.56 132 TYR A O 1
ATOM 949 N N . SER A 1 133 ? -2.794 8.902 21.089 1.00 87.62 133 SER A N 1
ATOM 950 C CA . SER A 1 133 ? -2.933 7.571 20.523 1.00 87.62 133 SER A CA 1
ATOM 951 C C . SER A 1 133 ? -3.786 6.727 21.459 1.00 87.62 133 SER A C 1
ATOM 953 O O . SER A 1 133 ? -3.549 6.693 22.670 1.00 87.62 133 SER A O 1
ATOM 955 N N . VAL A 1 134 ? -4.789 6.041 20.916 1.00 91.88 134 VAL A N 1
ATOM 956 C CA . VAL A 1 134 ? -5.668 5.161 21.688 1.00 91.88 134 VAL A CA 1
ATOM 957 C C . VAL A 1 134 ? -5.922 3.858 20.941 1.00 91.88 134 VAL A C 1
ATOM 959 O O . VAL A 1 134 ? -6.109 3.827 19.724 1.00 91.88 134 VAL A O 1
ATOM 962 N N . ALA A 1 135 ? -5.902 2.748 21.678 1.00 95.38 135 ALA A N 1
ATOM 963 C CA . ALA A 1 135 ? -6.305 1.456 21.143 1.00 95.38 135 ALA A CA 1
ATOM 964 C C . ALA A 1 135 ? -7.819 1.446 20.901 1.00 95.38 135 ALA A C 1
ATOM 966 O O . ALA A 1 135 ? -8.582 1.877 21.767 1.00 95.38 135 ALA A O 1
ATOM 967 N N . VAL A 1 136 ? -8.241 0.921 19.753 1.00 95.38 136 VAL A N 1
ATOM 968 C CA . VAL A 1 136 ? -9.650 0.836 19.365 1.00 95.38 136 VAL A CA 1
ATOM 969 C C . VAL A 1 136 ? -10.041 -0.576 18.940 1.00 95.38 136 VAL A C 1
ATOM 971 O O . VAL A 1 136 ? -9.272 -1.298 18.297 1.00 95.38 136 VAL A O 1
ATOM 974 N N . ALA A 1 137 ? -11.277 -0.948 19.252 1.00 95.69 137 ALA A N 1
ATOM 975 C CA . ALA A 1 137 ? -11.981 -2.045 18.615 1.00 95.69 137 ALA A CA 1
ATOM 976 C C . ALA A 1 137 ? -12.853 -1.477 17.496 1.00 95.69 137 ALA A C 1
ATOM 978 O O . ALA A 1 137 ? -13.598 -0.523 17.699 1.00 95.69 137 ALA A O 1
ATOM 979 N N . LEU A 1 138 ? -12.761 -2.071 16.310 1.00 94.44 138 LEU A N 1
ATOM 980 C CA . LEU A 1 138 ? -13.643 -1.761 15.197 1.00 94.44 138 LEU A CA 1
ATOM 981 C C . LEU A 1 138 ? -14.632 -2.903 15.062 1.00 94.44 138 LEU A C 1
ATOM 983 O O . LEU A 1 138 ? -14.205 -4.047 14.914 1.00 94.44 138 LEU A O 1
ATOM 987 N N . THR A 1 139 ? -15.926 -2.616 15.081 1.00 93.88 139 THR A N 1
ATOM 988 C CA . THR A 1 139 ? -16.981 -3.626 14.930 1.00 93.88 139 THR A CA 1
ATOM 989 C C . THR A 1 139 ? -17.969 -3.212 13.853 1.00 93.88 139 THR A C 1
ATOM 991 O O . THR A 1 139 ? -18.211 -2.029 13.649 1.00 93.88 139 THR A O 1
ATOM 994 N N . GLY A 1 140 ? -18.518 -4.173 13.112 1.00 90.31 140 GLY A N 1
ATOM 995 C CA . GLY A 1 140 ? -19.482 -3.888 12.048 1.00 90.31 140 GLY A CA 1
ATOM 996 C C . GLY A 1 140 ? -19.256 -4.762 10.826 1.00 90.31 140 GLY A C 1
ATOM 997 O O . GLY A 1 140 ? -18.949 -5.944 10.956 1.00 90.31 140 GLY A O 1
ATOM 998 N N . THR A 1 141 ? -19.428 -4.198 9.632 1.00 88.69 141 THR A N 1
ATOM 999 C CA . THR A 1 141 ? -19.252 -4.928 8.372 1.00 88.69 141 THR A CA 1
ATOM 1000 C C . THR A 1 141 ? -18.134 -4.315 7.548 1.00 88.69 141 THR A C 1
ATOM 1002 O O . THR A 1 141 ? -18.254 -3.191 7.078 1.00 88.69 141 THR A O 1
ATOM 1005 N N . LEU A 1 142 ? -17.084 -5.093 7.281 1.00 88.12 142 LEU A N 1
ATOM 1006 C CA . LEU A 1 142 ? -16.140 -4.823 6.199 1.00 88.12 142 LEU A CA 1
ATOM 1007 C C . LEU A 1 142 ? -16.281 -5.900 5.130 1.00 88.12 142 LEU A C 1
ATOM 1009 O O . LEU A 1 142 ? -16.182 -7.095 5.420 1.00 88.12 142 LEU A O 1
ATOM 1013 N N . ARG A 1 143 ? -16.468 -5.483 3.877 1.00 87.12 143 ARG A N 1
ATOM 1014 C CA . ARG A 1 143 ? -16.547 -6.363 2.714 1.00 87.12 143 ARG A CA 1
ATOM 1015 C C . ARG A 1 143 ? -15.628 -5.868 1.604 1.00 87.12 143 ARG A C 1
ATOM 1017 O O . ARG A 1 143 ? -15.916 -4.897 0.914 1.00 87.12 143 ARG A O 1
ATOM 1024 N N . LEU A 1 144 ? -14.566 -6.626 1.358 1.00 85.25 144 LEU A N 1
ATOM 1025 C CA . LEU A 1 144 ? -13.619 -6.369 0.277 1.00 85.25 144 LEU A CA 1
ATOM 1026 C C . LEU A 1 144 ? -13.785 -7.419 -0.824 1.00 85.25 144 LEU A C 1
ATOM 1028 O O . LEU A 1 144 ? -13.451 -8.591 -0.633 1.00 85.25 144 LEU A O 1
ATOM 1032 N N . ARG A 1 145 ? -14.287 -7.015 -1.993 1.00 84.25 145 ARG A N 1
ATOM 1033 C CA . ARG A 1 145 ? -14.364 -7.863 -3.190 1.00 84.25 145 ARG A CA 1
ATOM 1034 C C . ARG A 1 145 ? -13.102 -7.666 -4.012 1.00 84.25 145 ARG A C 1
ATOM 1036 O O . ARG A 1 145 ? -12.983 -6.720 -4.777 1.00 84.25 145 ARG A O 1
ATOM 1043 N N . THR A 1 146 ? -12.167 -8.592 -3.864 1.00 75.50 146 THR A N 1
ATOM 1044 C CA . THR A 1 146 ? -10.795 -8.429 -4.357 1.00 75.50 146 THR A CA 1
ATOM 1045 C C . THR A 1 146 ? -10.626 -8.695 -5.854 1.00 75.50 146 THR A C 1
ATOM 1047 O O . THR A 1 146 ? -9.634 -8.285 -6.446 1.00 75.50 146 THR A O 1
ATOM 1050 N N . GLY A 1 147 ? -11.536 -9.459 -6.474 1.00 77.31 147 GLY A N 1
ATOM 1051 C CA . GLY A 1 147 ? -11.331 -9.985 -7.832 1.00 77.31 147 GLY A CA 1
ATOM 1052 C C . GLY A 1 147 ? -10.130 -10.944 -7.954 1.00 77.31 147 GLY A C 1
ATOM 1053 O O . GLY A 1 147 ? -9.747 -11.328 -9.061 1.00 77.31 147 GLY A O 1
ATOM 1054 N N . LEU A 1 148 ? -9.522 -11.340 -6.829 1.00 81.00 148 LEU A N 1
ATOM 1055 C CA . LEU A 1 148 ? -8.372 -12.236 -6.770 1.00 81.00 148 LEU A CA 1
ATOM 1056 C C . LEU A 1 148 ? -8.835 -13.693 -6.725 1.00 81.00 148 LEU A C 1
ATOM 1058 O O . LEU A 1 148 ? -9.815 -14.034 -6.061 1.00 81.00 148 LEU A O 1
ATOM 1062 N N . ARG A 1 149 ? -8.072 -14.577 -7.372 1.00 78.81 149 ARG A N 1
ATOM 1063 C CA . ARG A 1 149 ? -8.394 -16.004 -7.513 1.00 78.81 149 ARG A CA 1
ATOM 1064 C C . ARG A 1 149 ? -8.561 -16.721 -6.171 1.00 78.81 149 ARG A C 1
ATOM 1066 O O . ARG A 1 149 ? -9.415 -17.592 -6.071 1.00 78.81 149 ARG A O 1
ATOM 1073 N N . LEU A 1 150 ? -7.728 -16.405 -5.174 1.00 80.19 150 LEU A N 1
ATOM 1074 C CA . LEU A 1 150 ? -7.756 -17.085 -3.867 1.00 80.19 150 LEU A CA 1
ATOM 1075 C C . LEU A 1 150 ? -8.500 -16.325 -2.767 1.00 80.19 150 LEU A C 1
ATOM 1077 O O . LEU A 1 150 ? -8.858 -16.939 -1.768 1.00 80.19 150 LEU A O 1
ATOM 1081 N N . LEU A 1 151 ? -8.678 -15.010 -2.914 1.00 78.56 151 LEU A N 1
ATOM 1082 C CA . LEU A 1 151 ? -9.177 -14.153 -1.833 1.00 78.56 151 LEU A CA 1
ATOM 1083 C C . LEU A 1 151 ? -10.600 -13.644 -2.077 1.00 78.56 151 LEU A C 1
ATOM 1085 O O . LEU A 1 151 ? -11.199 -13.123 -1.144 1.00 78.56 151 LEU A O 1
ATOM 1089 N N . GLY A 1 152 ? -11.165 -13.853 -3.277 1.00 79.44 152 GLY A N 1
ATOM 1090 C CA . GLY A 1 152 ? -12.590 -13.683 -3.575 1.00 79.44 152 GLY A CA 1
ATOM 1091 C C . GLY A 1 152 ? -13.208 -12.464 -2.888 1.00 79.44 152 GLY A C 1
ATOM 1092 O O . GLY A 1 152 ? -12.904 -11.324 -3.247 1.00 79.44 152 GLY A O 1
ATOM 1093 N N . THR A 1 153 ? -14.048 -12.718 -1.879 1.00 85.00 153 THR A N 1
ATOM 1094 C CA . THR A 1 153 ? -14.527 -11.697 -0.938 1.00 85.00 153 THR A CA 1
ATOM 1095 C C . THR A 1 153 ? -13.950 -11.940 0.454 1.00 85.00 153 THR A C 1
ATOM 1097 O O . THR A 1 153 ? -14.185 -13.000 1.031 1.00 85.00 153 THR A O 1
ATOM 1100 N N . VAL A 1 154 ? -13.287 -10.934 1.021 1.00 84.06 154 VAL A N 1
ATOM 1101 C CA . VAL A 1 154 ? -12.877 -10.917 2.430 1.00 84.06 154 VAL A CA 1
ATOM 1102 C C . VAL A 1 154 ? -13.957 -10.211 3.240 1.00 84.06 154 VAL A C 1
ATOM 1104 O O . VAL A 1 154 ? -14.415 -9.132 2.857 1.00 84.06 154 VAL A O 1
ATOM 1107 N N . ARG A 1 155 ? -14.385 -10.843 4.336 1.00 86.50 155 ARG A N 1
ATOM 1108 C CA . ARG A 1 155 ? -15.334 -10.277 5.297 1.00 86.50 155 ARG A CA 1
ATOM 1109 C C . ARG A 1 155 ? -14.738 -10.328 6.684 1.00 86.50 155 ARG A C 1
ATOM 1111 O O . ARG A 1 155 ? -14.251 -11.382 7.089 1.00 86.50 155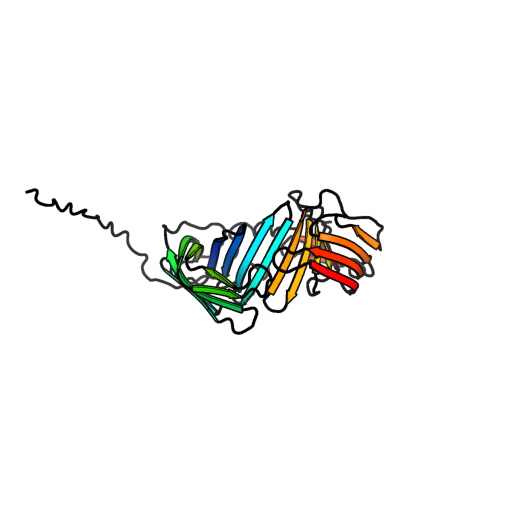 ARG A O 1
ATOM 1118 N N . VAL A 1 156 ? -14.798 -9.210 7.388 1.00 83.38 156 VAL A N 1
ATOM 1119 C CA . VAL A 1 156 ? -14.363 -9.124 8.778 1.00 83.38 156 VAL A CA 1
ATOM 1120 C C . VAL A 1 156 ? -15.406 -8.347 9.561 1.00 83.38 156 VAL A C 1
ATOM 1122 O O . VAL A 1 156 ? -15.886 -7.317 9.091 1.00 83.38 156 VAL A O 1
ATOM 1125 N N . ASN A 1 157 ? -15.757 -8.882 10.731 1.00 82.75 157 ASN A N 1
ATOM 1126 C CA . ASN A 1 157 ? -16.776 -8.299 11.603 1.00 82.75 157 ASN A CA 1
ATOM 1127 C C . ASN A 1 157 ? -16.171 -7.560 12.802 1.00 82.75 157 ASN A C 1
ATOM 1129 O O . ASN A 1 157 ? -16.856 -6.772 13.449 1.00 82.75 157 ASN A O 1
ATOM 1133 N N . SER A 1 158 ? -14.898 -7.827 13.103 1.00 86.69 158 SER A N 1
ATOM 1134 C CA . SER A 1 158 ? -14.147 -7.090 14.106 1.00 86.69 158 SER A CA 1
ATOM 1135 C C . SER A 1 158 ? -12.668 -6.970 13.748 1.00 86.69 158 SER A C 1
ATOM 1137 O O . SER A 1 158 ? -12.054 -7.913 13.246 1.00 86.69 158 SER A O 1
ATOM 1139 N N . LEU A 1 159 ? -12.094 -5.799 14.010 1.00 92.25 159 LEU A N 1
ATOM 1140 C CA . LEU A 1 159 ? -10.662 -5.528 13.918 1.00 92.25 159 LEU A CA 1
ATOM 1141 C C . LEU A 1 159 ? -10.203 -4.891 15.227 1.00 92.25 159 LEU A C 1
ATOM 1143 O O . LEU A 1 159 ? -10.980 -4.224 15.905 1.00 92.25 159 LEU A O 1
ATOM 1147 N N . ALA A 1 160 ? -8.929 -5.063 15.550 1.00 93.19 160 ALA A N 1
ATOM 1148 C CA . ALA A 1 160 ? -8.268 -4.259 16.567 1.00 93.19 160 ALA A CA 1
ATOM 1149 C C . ALA A 1 160 ? -7.302 -3.301 15.873 1.00 93.19 160 ALA A C 1
ATOM 1151 O O . ALA A 1 160 ? -6.695 -3.646 14.850 1.00 93.19 160 ALA A O 1
ATOM 1152 N N . GLY A 1 161 ? -7.163 -2.103 16.420 1.00 92.94 161 GLY A N 1
ATOM 1153 C CA . GLY A 1 161 ? -6.296 -1.092 15.848 1.00 92.94 161 GLY A CA 1
ATOM 1154 C C . GLY A 1 161 ? -5.925 0.004 16.822 1.00 92.94 161 GLY A C 1
ATOM 1155 O O . GLY A 1 161 ? -6.170 -0.078 18.026 1.00 92.94 161 GLY A O 1
ATOM 1156 N N . THR A 1 162 ? -5.336 1.039 16.253 1.00 91.69 162 THR A N 1
ATOM 1157 C CA . THR A 1 162 ? -4.957 2.261 16.942 1.00 91.69 162 THR A CA 1
ATOM 1158 C C . THR A 1 162 ? -5.487 3.443 16.151 1.00 91.69 162 THR A C 1
ATOM 1160 O O . THR A 1 162 ? -5.447 3.431 14.916 1.00 91.69 162 THR A O 1
ATOM 1163 N N . VAL A 1 163 ? -5.992 4.433 16.878 1.00 88.69 163 VAL A N 1
ATOM 1164 C CA . VAL A 1 163 ? -6.344 5.745 16.350 1.00 88.69 163 VAL A CA 1
ATOM 1165 C C . VAL A 1 163 ? -5.393 6.769 16.945 1.00 88.69 163 VAL A C 1
ATOM 1167 O O . VAL A 1 163 ? -5.235 6.828 18.164 1.00 88.69 163 VAL A O 1
ATOM 1170 N N . GLU A 1 164 ? -4.771 7.556 16.079 1.00 86.31 164 GLU A N 1
ATOM 1171 C CA . GLU A 1 164 ? -4.006 8.747 16.437 1.00 86.31 164 GLU A CA 1
ATOM 1172 C C . GLU A 1 164 ? -4.871 9.967 16.093 1.00 86.31 164 GLU A C 1
ATOM 1174 O O . GLU A 1 164 ? -5.433 10.024 14.997 1.00 86.31 164 GLU A O 1
ATOM 1179 N N . TYR A 1 165 ? -5.044 10.896 17.032 1.00 82.50 165 TYR A N 1
ATOM 1180 C CA . TYR A 1 165 ? -5.972 12.020 16.889 1.00 82.50 165 TYR A CA 1
ATOM 1181 C C . TYR A 1 165 ? -5.558 13.241 17.719 1.00 82.50 165 TYR A C 1
ATOM 1183 O O . TYR A 1 165 ? -4.866 13.107 18.730 1.00 82.50 165 TYR A O 1
ATOM 1191 N N . ASN A 1 166 ? -5.999 14.429 17.309 1.00 79.44 166 ASN A N 1
ATOM 1192 C CA . ASN A 1 166 ? -5.894 15.667 18.085 1.00 79.44 166 ASN A CA 1
ATOM 1193 C C . ASN A 1 166 ? -7.195 15.985 18.832 1.00 79.44 166 ASN A C 1
ATOM 1195 O O . ASN A 1 166 ? -8.283 15.626 18.387 1.00 79.44 166 ASN A O 1
ATOM 1199 N N . ASP A 1 167 ? -7.079 16.718 19.939 1.00 72.69 167 ASP A N 1
ATOM 1200 C CA . ASP A 1 167 ? -8.230 17.244 20.681 1.00 72.69 167 ASP A CA 1
ATOM 1201 C C . ASP A 1 167 ? -8.491 18.713 20.302 1.00 72.69 167 ASP A C 1
ATOM 1203 O O . ASP A 1 167 ? -7.770 19.621 20.725 1.00 72.69 167 ASP A O 1
ATOM 1207 N N . GLY A 1 168 ? -9.505 18.941 19.462 1.00 63.66 168 GLY A N 1
ATOM 1208 C CA . GLY A 1 168 ? -9.933 20.273 19.024 1.00 63.66 168 GLY A CA 1
ATOM 1209 C C . GLY A 1 168 ? -9.220 20.803 17.777 1.00 63.66 168 GLY A C 1
ATOM 1210 O O . GLY A 1 168 ? -8.361 20.124 17.219 1.00 63.66 168 GLY A O 1
ATOM 1211 N N . PRO A 1 169 ? -9.577 22.012 17.308 1.00 61.50 169 PRO A N 1
ATOM 1212 C CA . PRO A 1 169 ? -9.150 22.477 16.003 1.00 61.50 169 PRO A CA 1
ATOM 1213 C C . PRO A 1 169 ? -7.636 22.625 15.914 1.00 61.50 169 PRO A C 1
ATOM 1215 O O . PRO A 1 169 ? -7.009 23.226 16.793 1.00 61.50 169 PRO A O 1
ATOM 1218 N N . ALA A 1 170 ? -7.043 22.083 14.859 1.00 61.47 170 ALA A N 1
ATOM 1219 C CA . ALA A 1 170 ? -5.601 22.112 14.668 1.00 61.47 170 ALA A CA 1
ATOM 1220 C C . ALA A 1 170 ? -5.227 22.829 13.371 1.00 61.47 170 ALA A C 1
ATOM 1222 O O . ALA A 1 170 ? -5.915 22.774 12.354 1.00 61.47 170 ALA A O 1
ATOM 1223 N N . GLY A 1 171 ? -4.094 23.534 13.420 1.00 57.94 171 GLY A N 1
ATOM 1224 C CA . GLY A 1 171 ? -3.373 23.862 12.196 1.00 57.94 171 GLY A CA 1
ATOM 1225 C C . GLY A 1 171 ? -2.841 22.581 11.539 1.00 57.94 171 GLY A C 1
ATOM 1226 O O . GLY A 1 171 ? -2.856 21.527 12.169 1.00 57.94 171 GLY A O 1
ATOM 1227 N N . PRO A 1 172 ? -2.315 22.656 10.307 1.00 57.50 172 PRO A N 1
ATOM 1228 C CA . PRO A 1 172 ? -1.819 21.480 9.600 1.00 57.50 172 PRO A CA 1
ATOM 1229 C C . PRO A 1 172 ? -0.850 20.673 10.472 1.00 57.50 172 PRO A C 1
ATOM 1231 O O . PRO A 1 172 ? 0.153 21.203 10.956 1.00 57.50 172 PRO A O 1
ATOM 1234 N N . CYS A 1 173 ? -1.169 19.398 10.694 1.00 58.34 173 CYS A N 1
ATOM 1235 C CA . CYS A 1 173 ? -0.312 18.492 11.444 1.00 58.34 173 CYS A CA 1
ATOM 1236 C C . CYS A 1 173 ? 0.817 17.947 10.577 1.00 58.34 173 CYS A C 1
ATOM 1238 O O . CYS A 1 173 ? 0.618 17.513 9.447 1.00 58.34 173 CYS A O 1
ATOM 1240 N N . PHE A 1 174 ? 2.013 17.921 11.142 1.00 55.16 174 PHE A N 1
ATOM 1241 C CA . PHE A 1 174 ? 3.203 17.324 10.550 1.00 55.16 174 PHE A CA 1
ATOM 1242 C C . PHE A 1 174 ? 3.606 16.113 11.394 1.00 55.16 174 PHE A C 1
ATOM 1244 O O . PHE A 1 174 ? 3.088 15.921 12.483 1.00 55.16 174 PHE A O 1
ATOM 1251 N N . SER A 1 175 ? 4.531 15.266 10.958 1.00 51.03 175 SER A N 1
ATOM 1252 C CA . SER A 1 175 ? 5.127 14.281 11.878 1.00 51.03 175 SER A CA 1
ATOM 1253 C C . SER A 1 175 ? 5.953 15.013 12.966 1.00 51.03 175 SER A C 1
ATOM 1255 O O . SER A 1 175 ? 6.676 15.938 12.610 1.00 51.03 175 SER A O 1
ATOM 1257 N N . SER A 1 176 ? 5.818 14.680 14.268 1.00 40.38 176 SER A N 1
ATOM 1258 C CA . SER A 1 176 ? 6.549 15.297 15.413 1.00 40.38 176 SER A CA 1
ATOM 1259 C C . SER A 1 176 ? 7.868 14.632 15.782 1.00 40.38 176 SER A C 1
ATOM 1261 O O . SER A 1 176 ? 8.653 15.229 16.522 1.00 40.38 176 SER A O 1
ATOM 1263 N N . SER A 1 177 ? 8.213 13.479 15.211 1.00 35.47 177 SER A N 1
ATOM 1264 C CA . SER A 1 177 ? 9.630 13.321 14.909 1.00 35.47 177 SER A CA 1
ATOM 1265 C C . SER A 1 177 ? 9.933 14.384 13.854 1.00 35.47 177 SER A C 1
ATOM 1267 O O . SER A 1 177 ? 9.109 14.580 12.966 1.00 35.47 177 SER A O 1
ATOM 1269 N N . THR A 1 178 ? 11.114 15.010 13.853 1.00 40.00 178 THR A N 1
ATOM 1270 C CA . THR A 1 178 ? 11.838 15.196 12.577 1.00 40.00 178 THR A CA 1
ATOM 1271 C C . THR A 1 178 ? 11.262 14.216 11.565 1.00 40.00 178 THR A C 1
ATOM 1273 O O . THR A 1 178 ? 11.358 13.025 11.889 1.00 40.00 178 THR A O 1
ATOM 1276 N N . VAL A 1 179 ? 10.546 14.685 10.517 1.00 37.31 179 VAL A N 1
ATOM 1277 C CA . VAL A 1 179 ? 9.963 13.857 9.432 1.00 37.31 179 VAL A CA 1
ATOM 1278 C C . VAL A 1 179 ? 10.741 12.560 9.436 1.00 37.31 179 VAL A C 1
ATOM 1280 O O . VAL A 1 179 ? 11.945 12.722 9.261 1.00 37.31 179 VAL A O 1
ATOM 1283 N N . PRO A 1 180 ? 10.207 11.374 9.807 1.00 35.16 180 PRO A N 1
ATOM 1284 C CA . PRO A 1 180 ? 11.059 10.205 10.052 1.00 35.16 180 PRO A CA 1
ATOM 1285 C C . PRO A 1 180 ? 12.038 10.132 8.885 1.00 35.16 180 PRO A C 1
ATOM 1287 O O . PRO A 1 180 ? 11.520 9.963 7.783 1.00 35.16 180 PRO A O 1
ATOM 1290 N N . PRO A 1 181 ? 13.350 10.432 9.074 1.00 37.03 181 PRO A N 1
ATOM 1291 C CA . PRO A 1 181 ? 14.174 11.168 8.105 1.00 37.03 181 PRO A CA 1
ATOM 1292 C C . PRO A 1 181 ? 13.832 10.685 6.711 1.00 37.03 181 PRO A C 1
ATOM 1294 O O . PRO A 1 181 ? 14.091 9.514 6.462 1.00 37.03 181 PRO A O 1
ATOM 1297 N N . PRO A 1 182 ? 13.127 11.496 5.907 1.00 37.41 182 PRO A N 1
ATOM 1298 C CA . PRO A 1 182 ? 12.021 11.100 5.033 1.00 37.41 182 PRO A CA 1
ATOM 1299 C C . PRO A 1 182 ? 12.213 9.770 4.311 1.00 37.41 182 PRO A C 1
ATOM 1301 O O . PRO A 1 182 ? 12.505 9.836 3.138 1.00 37.41 182 PRO A O 1
ATOM 1304 N N . ILE A 1 183 ? 12.104 8.594 4.969 1.00 44.00 183 ILE A N 1
ATOM 1305 C CA . ILE A 1 183 ? 12.914 7.382 4.630 1.00 44.00 183 ILE A CA 1
ATOM 1306 C C . ILE A 1 183 ? 13.846 7.669 3.460 1.00 44.00 183 ILE A C 1
ATOM 1308 O O . ILE A 1 183 ? 13.562 7.275 2.321 1.00 44.00 183 ILE A O 1
ATOM 1312 N N . CYS A 1 184 ? 14.854 8.506 3.717 1.00 44.09 184 CYS A N 1
ATOM 1313 C CA . CYS A 1 184 ? 15.654 8.996 2.619 1.00 44.09 184 CYS A CA 1
ATOM 1314 C C . CYS A 1 184 ? 16.314 7.768 2.057 1.00 44.09 184 CYS A C 1
ATOM 1316 O O . CYS A 1 184 ? 16.996 7.032 2.778 1.00 44.09 184 CYS A O 1
ATOM 1318 N N . ARG A 1 185 ? 15.967 7.454 0.807 1.00 49.47 185 ARG A N 1
ATOM 1319 C CA . ARG A 1 185 ? 16.578 6.332 0.127 1.00 49.47 185 ARG A CA 1
ATOM 1320 C C . ARG A 1 185 ? 18.022 6.756 -0.088 1.00 49.47 185 ARG A C 1
ATOM 1322 O O . ARG A 1 185 ? 18.376 7.244 -1.151 1.00 49.47 185 ARG A O 1
ATOM 1329 N N . ASP A 1 186 ? 18.861 6.498 0.911 1.00 48.91 186 ASP A N 1
ATOM 1330 C CA . ASP A 1 186 ? 20.316 6.394 0.797 1.00 48.91 186 ASP A CA 1
ATOM 1331 C C . ASP A 1 186 ? 20.622 5.120 0.010 1.00 48.91 186 ASP A C 1
ATOM 1333 O O . ASP A 1 186 ? 21.302 4.212 0.474 1.00 48.91 186 ASP A O 1
ATOM 1337 N N . GLY A 1 187 ? 19.956 4.961 -1.124 1.00 55.94 187 GLY A N 1
ATOM 1338 C CA . GLY A 1 187 ? 19.664 3.679 -1.698 1.00 55.94 187 GLY A CA 1
ATOM 1339 C C . GLY A 1 187 ? 19.602 3.858 -3.178 1.00 55.94 187 GLY A C 1
ATOM 1340 O O . GLY A 1 187 ? 18.709 4.512 -3.708 1.00 55.94 187 GLY A O 1
ATOM 1341 N N . ARG A 1 188 ? 20.565 3.237 -3.837 1.00 66.75 188 ARG A N 1
ATOM 1342 C CA . ARG A 1 188 ? 20.555 3.216 -5.276 1.00 66.75 188 ARG A CA 1
ATOM 1343 C C . ARG A 1 188 ? 19.360 2.401 -5.748 1.00 66.75 188 ARG A C 1
ATOM 1345 O O . ARG A 1 188 ? 19.178 1.261 -5.293 1.00 66.75 188 ARG A O 1
ATOM 1352 N N . ALA A 1 189 ? 18.534 3.006 -6.592 1.00 73.00 189 ALA A N 1
ATOM 1353 C CA . ALA A 1 189 ? 17.327 2.391 -7.117 1.00 73.00 189 ALA A CA 1
ATOM 1354 C C . ALA A 1 189 ? 17.204 2.626 -8.619 1.00 73.00 189 ALA A C 1
ATOM 1356 O O . ALA A 1 189 ? 17.652 3.634 -9.152 1.00 73.00 189 ALA A O 1
ATOM 1357 N N . LEU A 1 190 ? 16.604 1.658 -9.303 1.00 77.06 190 LEU A N 1
ATOM 1358 C CA . LEU A 1 190 ? 16.309 1.721 -10.721 1.00 77.06 190 LEU A CA 1
ATOM 1359 C C . LEU A 1 190 ? 14.859 1.316 -10.880 1.00 77.06 190 LEU A C 1
ATOM 1361 O O . LEU A 1 190 ? 14.486 0.193 -10.529 1.00 77.06 190 LEU A O 1
ATOM 1365 N N . ALA A 1 191 ? 14.048 2.237 -11.371 1.00 76.12 191 ALA A N 1
ATOM 1366 C CA . ALA A 1 191 ? 12.613 2.048 -11.440 1.00 76.12 191 ALA A CA 1
ATOM 1367 C C . ALA A 1 191 ? 12.077 2.492 -12.790 1.00 76.12 191 ALA A C 1
ATOM 1369 O O . ALA A 1 191 ? 12.463 3.557 -13.244 1.00 76.12 191 ALA A O 1
ATOM 1370 N N . THR A 1 192 ? 11.175 1.738 -13.419 1.00 75.62 192 THR A N 1
ATOM 1371 C CA . THR A 1 192 ? 10.422 2.243 -14.582 1.00 75.62 192 THR A CA 1
ATOM 1372 C C . THR A 1 192 ? 9.580 3.461 -14.175 1.00 75.62 192 THR A C 1
ATOM 1374 O O . THR A 1 192 ? 9.427 3.736 -12.988 1.00 75.62 192 THR A O 1
ATOM 1377 N N . ALA A 1 193 ? 9.037 4.230 -15.119 1.00 67.38 193 ALA A N 1
ATOM 1378 C CA . ALA A 1 193 ? 8.229 5.407 -14.792 1.00 67.38 193 ALA A CA 1
ATOM 1379 C C . ALA A 1 193 ? 7.112 5.039 -13.798 1.00 67.38 193 ALA A C 1
ATOM 1381 O O . ALA A 1 193 ? 6.388 4.070 -14.028 1.00 67.38 193 ALA A O 1
ATOM 1382 N N . GLN A 1 194 ? 6.954 5.784 -12.699 1.00 61.03 194 GLN A N 1
ATOM 1383 C CA . GLN A 1 194 ? 5.978 5.447 -11.644 1.00 61.03 194 GLN A CA 1
ATOM 1384 C C . GLN A 1 194 ? 4.522 5.437 -12.138 1.00 61.03 194 GLN A C 1
ATOM 1386 O O . GLN A 1 194 ? 3.673 4.753 -11.563 1.00 61.03 194 GLN A O 1
ATOM 1391 N N . GLU A 1 195 ? 4.246 6.174 -13.212 1.00 62.06 195 GLU A N 1
ATOM 1392 C CA . GLU A 1 195 ? 2.950 6.217 -13.893 1.00 62.06 195 GLU A CA 1
ATOM 1393 C C . GLU A 1 195 ? 2.729 5.019 -14.834 1.00 62.06 195 GLU A C 1
ATOM 1395 O O . GLU A 1 195 ? 1.597 4.725 -15.214 1.00 62.06 195 GLU A O 1
ATOM 1400 N N . SER A 1 196 ? 3.790 4.284 -15.193 1.00 62.91 196 SER A N 1
ATOM 1401 C CA . SER A 1 196 ? 3.676 3.081 -16.018 1.00 62.91 196 SER A CA 1
ATOM 1402 C C . SER A 1 196 ? 3.037 1.936 -15.232 1.00 62.91 196 SER A C 1
ATOM 1404 O O . SER A 1 196 ? 3.353 1.693 -14.067 1.00 62.91 196 SER A O 1
ATOM 1406 N N . THR A 1 197 ? 2.149 1.183 -15.882 1.00 75.50 197 THR A N 1
ATOM 1407 C CA . THR A 1 197 ? 1.690 -0.101 -15.357 1.00 75.50 197 THR A CA 1
ATOM 1408 C C . THR A 1 197 ? 1.924 -1.208 -16.387 1.00 75.50 197 THR A C 1
ATOM 1410 O O . THR A 1 197 ? 1.452 -1.097 -17.519 1.00 75.50 197 THR A O 1
ATOM 1413 N N . PRO A 1 198 ? 2.660 -2.280 -16.041 1.00 83.00 198 PRO A N 1
ATOM 1414 C CA . PRO A 1 198 ? 3.317 -2.541 -14.757 1.00 83.00 198 PRO A CA 1
ATOM 1415 C C . PRO A 1 198 ? 4.542 -1.654 -14.495 1.00 83.00 198 PRO A C 1
ATOM 1417 O O . PRO A 1 198 ? 5.348 -1.414 -15.386 1.00 83.00 198 PRO A O 1
ATOM 1420 N N . PHE A 1 199 ? 4.705 -1.262 -13.235 1.00 84.62 199 PHE A N 1
ATOM 1421 C CA . PHE A 1 199 ? 5.882 -0.585 -12.702 1.00 84.62 199 PHE A CA 1
ATOM 1422 C C . PHE A 1 199 ? 6.840 -1.615 -12.102 1.00 84.62 199 PHE A C 1
ATOM 1424 O O . PHE A 1 199 ? 6.397 -2.532 -11.408 1.00 84.62 199 PHE A O 1
ATOM 1431 N N . VAL A 1 200 ? 8.142 -1.476 -12.336 1.00 86.25 200 VAL A N 1
ATOM 1432 C CA . VAL A 1 200 ? 9.166 -2.295 -11.669 1.00 86.25 200 VAL A CA 1
ATOM 1433 C C . VAL A 1 200 ? 10.180 -1.382 -11.018 1.00 86.25 200 VAL A C 1
ATOM 1435 O O . VAL A 1 200 ? 10.702 -0.502 -11.693 1.00 86.25 200 VAL A O 1
ATOM 1438 N N . ASP A 1 201 ? 10.512 -1.649 -9.758 1.00 85.88 201 ASP A N 1
ATOM 1439 C CA . ASP A 1 201 ? 11.626 -1.017 -9.067 1.00 85.88 201 ASP A CA 1
ATOM 1440 C C . ASP A 1 201 ? 12.561 -2.030 -8.421 1.00 85.88 201 ASP A C 1
ATOM 1442 O O . ASP A 1 201 ? 12.159 -3.088 -7.930 1.00 85.88 201 ASP A O 1
ATOM 1446 N N . VAL A 1 202 ? 13.845 -1.699 -8.461 1.00 83.75 202 VAL A N 1
ATOM 1447 C CA . VAL A 1 202 ? 14.915 -2.520 -7.916 1.00 83.75 202 VAL A CA 1
ATOM 1448 C C . VAL A 1 202 ? 15.819 -1.636 -7.079 1.00 83.75 202 VAL A C 1
ATOM 1450 O O . VAL A 1 202 ? 16.448 -0.728 -7.613 1.00 83.75 202 VAL A O 1
ATOM 1453 N N . SER A 1 203 ? 15.887 -1.919 -5.780 1.00 79.44 203 SER A N 1
ATOM 1454 C CA . SER A 1 203 ? 16.749 -1.235 -4.811 1.00 79.44 203 SER A CA 1
ATOM 1455 C C . SER A 1 203 ? 17.901 -2.152 -4.411 1.00 79.44 203 SER A C 1
ATOM 1457 O O . SER A 1 203 ? 17.683 -3.345 -4.171 1.00 79.44 203 SER A O 1
ATOM 1459 N N . TRP A 1 204 ? 19.128 -1.628 -4.323 1.00 70.75 204 TRP A N 1
ATOM 1460 C CA . TRP A 1 204 ? 20.302 -2.439 -3.963 1.00 70.75 204 TRP A CA 1
ATOM 1461 C C . TRP A 1 204 ? 21.234 -1.866 -2.907 1.00 70.75 204 TRP A C 1
ATOM 1463 O O . TRP A 1 204 ? 22.168 -2.573 -2.509 1.00 70.75 204 TRP A O 1
ATOM 1473 N N . ASP A 1 205 ? 20.976 -0.655 -2.426 1.00 62.72 205 ASP A N 1
ATOM 1474 C CA . ASP A 1 205 ? 21.822 -0.049 -1.397 1.00 62.72 205 ASP A CA 1
ATOM 1475 C C . ASP A 1 205 ? 21.056 0.692 -0.300 1.00 62.72 205 ASP A C 1
ATOM 1477 O O . ASP A 1 205 ? 21.652 1.434 0.462 1.00 62.72 205 ASP A O 1
ATOM 1481 N N . SER A 1 206 ? 19.738 0.505 -0.170 1.00 55.06 206 SER A N 1
ATOM 1482 C CA . SER A 1 206 ? 18.993 1.192 0.890 1.00 55.06 206 SER A CA 1
ATOM 1483 C C . SER A 1 206 ? 19.438 0.706 2.271 1.00 55.06 206 SER A C 1
ATOM 1485 O O . SER A 1 206 ? 19.226 -0.462 2.622 1.00 55.06 206 SER A O 1
ATOM 1487 N N . ARG A 1 207 ? 20.032 1.600 3.072 1.00 50.41 207 ARG A N 1
ATOM 1488 C CA . ARG A 1 207 ? 20.195 1.381 4.513 1.00 50.41 207 ARG A CA 1
ATOM 1489 C C . ARG A 1 207 ? 18.807 1.269 5.165 1.00 50.41 207 ARG A C 1
ATOM 1491 O O . ARG A 1 207 ? 17.964 2.123 4.906 1.00 50.41 207 ARG A O 1
ATOM 1498 N N . PRO A 1 208 ? 18.557 0.259 6.018 1.00 49.34 208 PRO A N 1
ATOM 1499 C CA . PRO A 1 208 ? 19.424 -0.872 6.365 1.00 49.34 208 PRO A CA 1
ATOM 1500 C C . PRO A 1 208 ? 19.339 -2.013 5.327 1.00 49.34 208 PRO A C 1
ATOM 1502 O O . PRO A 1 208 ? 18.260 -2.555 5.147 1.00 49.34 208 PRO A O 1
ATOM 1505 N N . LEU A 1 209 ? 20.467 -2.387 4.688 1.00 55.25 209 LEU A N 1
ATOM 1506 C CA . LEU A 1 209 ? 20.749 -3.593 3.861 1.00 55.25 209 LEU A CA 1
ATOM 1507 C C . LEU A 1 209 ? 19.565 -4.312 3.164 1.00 55.25 209 LEU A C 1
ATOM 1509 O O . LEU A 1 209 ? 19.579 -5.536 3.012 1.00 55.25 209 LEU A O 1
ATOM 1513 N N . TYR A 1 210 ? 18.545 -3.591 2.705 1.00 67.44 210 TYR A N 1
ATOM 1514 C CA . TYR A 1 210 ? 17.334 -4.199 2.164 1.00 67.44 210 TYR A CA 1
ATOM 1515 C C . TYR A 1 210 ? 17.349 -4.093 0.646 1.00 67.44 210 TYR A C 1
ATOM 1517 O O . TYR A 1 210 ? 16.856 -3.137 0.055 1.00 67.44 210 TYR A O 1
ATOM 1525 N N . ARG A 1 211 ? 17.970 -5.081 -0.001 1.00 80.44 211 ARG A N 1
ATOM 1526 C CA . ARG A 1 211 ? 17.958 -5.191 -1.461 1.00 80.44 211 ARG A CA 1
ATOM 1527 C C . ARG A 1 211 ? 16.707 -5.921 -1.892 1.00 80.44 211 ARG A C 1
ATOM 1529 O O . ARG A 1 211 ? 16.464 -7.034 -1.423 1.00 80.44 211 ARG A O 1
ATOM 1536 N N . TYR A 1 212 ? 15.965 -5.352 -2.824 1.00 87.50 212 TYR A N 1
ATOM 1537 C CA . TYR A 1 212 ? 14.747 -5.972 -3.313 1.00 87.50 212 TYR A CA 1
ATOM 1538 C C . TYR A 1 212 ? 14.502 -5.666 -4.782 1.00 87.50 212 TYR A C 1
ATOM 1540 O O . TYR A 1 212 ? 14.988 -4.681 -5.335 1.00 87.50 212 TYR A O 1
ATOM 1548 N N . ALA A 1 213 ? 13.713 -6.532 -5.404 1.00 90.56 213 ALA A N 1
ATOM 1549 C CA . ALA A 1 213 ? 13.024 -6.235 -6.643 1.00 90.56 213 ALA A CA 1
ATOM 1550 C C . ALA A 1 213 ? 11.528 -6.320 -6.384 1.00 90.56 213 ALA A C 1
ATOM 1552 O O . ALA A 1 213 ? 11.050 -7.283 -5.778 1.00 90.56 213 ALA A O 1
ATOM 1553 N N . ARG A 1 214 ? 10.794 -5.331 -6.877 1.00 91.75 214 ARG A N 1
ATOM 1554 C CA . ARG A 1 214 ? 9.347 -5.267 -6.776 1.00 91.75 214 ARG A CA 1
ATOM 1555 C C . ARG A 1 214 ? 8.748 -4.975 -8.138 1.00 91.75 214 ARG A C 1
ATOM 1557 O O . ARG A 1 214 ? 9.278 -4.203 -8.928 1.00 91.75 214 ARG A O 1
ATOM 1564 N N . ILE A 1 215 ? 7.625 -5.622 -8.404 1.00 92.56 215 ILE A N 1
ATOM 1565 C CA . ILE A 1 215 ? 6.749 -5.289 -9.522 1.00 92.56 215 ILE A CA 1
ATOM 1566 C C . ILE A 1 215 ? 5.388 -4.896 -8.975 1.00 92.56 215 ILE A C 1
ATOM 1568 O O . ILE A 1 215 ? 4.865 -5.582 -8.096 1.00 92.56 215 ILE A O 1
ATOM 1572 N N . THR A 1 216 ? 4.816 -3.833 -9.523 1.00 91.50 216 THR A N 1
ATOM 1573 C CA . THR A 1 216 ? 3.534 -3.268 -9.114 1.00 91.50 216 THR A CA 1
ATOM 1574 C C . THR A 1 216 ? 2.632 -3.088 -10.329 1.00 91.50 216 THR A C 1
ATOM 1576 O O . THR A 1 216 ? 3.023 -2.519 -11.345 1.00 91.50 216 THR A O 1
ATOM 1579 N N . TYR A 1 217 ? 1.397 -3.561 -10.219 1.00 89.75 217 TYR A N 1
ATOM 1580 C CA . TYR A 1 217 ? 0.327 -3.347 -11.188 1.00 89.75 217 TYR A CA 1
ATOM 1581 C C . TYR A 1 217 ? -0.702 -2.421 -10.550 1.00 89.75 217 TYR A C 1
ATOM 1583 O O . TYR A 1 217 ? -1.101 -2.665 -9.413 1.00 89.75 217 TYR A O 1
ATOM 1591 N N . ARG A 1 218 ? -1.127 -1.381 -11.268 1.00 86.69 218 ARG A N 1
ATOM 1592 C CA . ARG A 1 218 ? -2.132 -0.421 -10.806 1.00 86.69 218 ARG A CA 1
ATOM 1593 C C . ARG A 1 218 ? -3.299 -0.416 -11.780 1.00 86.69 218 ARG A C 1
ATOM 1595 O O . ARG A 1 218 ? -3.089 -0.470 -12.989 1.00 86.69 218 ARG A O 1
ATOM 1602 N N . HIS A 1 219 ? -4.515 -0.381 -11.255 1.00 82.06 219 HIS A N 1
ATOM 1603 C CA . HIS A 1 219 ? -5.729 -0.290 -12.056 1.00 82.06 219 HIS A CA 1
ATOM 1604 C C . HIS A 1 219 ? -6.824 0.413 -11.250 1.00 82.06 219 HIS A C 1
ATOM 1606 O O . HIS A 1 219 ? -7.426 -0.187 -10.355 1.00 82.06 219 HIS A O 1
ATOM 1612 N N . GLY A 1 220 ? -7.065 1.689 -11.556 1.00 81.62 220 GLY A N 1
ATOM 1613 C CA . GLY A 1 220 ? -7.926 2.546 -10.740 1.00 81.62 220 GLY A CA 1
ATOM 1614 C C . GLY A 1 220 ? -7.432 2.599 -9.291 1.00 81.62 220 GLY A C 1
ATOM 1615 O O . GLY A 1 220 ? -6.241 2.779 -9.047 1.00 81.62 220 GLY A O 1
ATOM 1616 N N . ALA A 1 221 ? -8.341 2.356 -8.348 1.00 81.00 221 ALA A N 1
ATOM 1617 C CA . ALA A 1 221 ? -8.084 2.286 -6.907 1.00 81.00 221 ALA A CA 1
ATOM 1618 C C . ALA A 1 221 ? -7.219 1.089 -6.456 1.00 81.00 221 ALA A C 1
ATOM 1620 O O . ALA A 1 221 ? -6.798 1.021 -5.301 1.00 81.00 221 ALA A O 1
ATOM 1621 N N . TRP A 1 222 ? -6.966 0.110 -7.331 1.00 84.31 222 TRP A N 1
ATOM 1622 C CA . TRP A 1 222 ? -6.257 -1.114 -6.962 1.00 84.31 222 TRP A CA 1
ATOM 1623 C C . TRP A 1 222 ? -4.765 -1.055 -7.263 1.00 84.31 222 TRP A C 1
ATOM 1625 O O . TRP A 1 222 ? -4.338 -0.653 -8.346 1.00 84.31 222 TRP A O 1
ATOM 1635 N N . SER A 1 223 ? -3.980 -1.584 -6.326 1.00 87.50 223 SER A N 1
ATOM 1636 C CA . SER A 1 223 ? -2.554 -1.851 -6.469 1.00 87.50 223 SER A CA 1
ATOM 1637 C C . SER A 1 223 ? -2.245 -3.303 -6.105 1.00 87.50 223 SER A C 1
ATOM 1639 O O . SER A 1 223 ? -2.723 -3.840 -5.102 1.00 87.50 223 SER A O 1
ATOM 1641 N N . HIS A 1 224 ? -1.430 -3.965 -6.919 1.00 91.06 224 HIS A N 1
ATOM 1642 C CA . HIS A 1 224 ? -0.960 -5.325 -6.678 1.00 91.06 224 HIS A CA 1
ATOM 1643 C C . HIS A 1 224 ? 0.551 -5.367 -6.822 1.00 91.06 224 HIS A C 1
ATOM 1645 O O . HIS A 1 224 ? 1.065 -5.149 -7.920 1.00 91.06 224 HIS A O 1
ATOM 1651 N N . SER A 1 225 ? 1.258 -5.691 -5.745 1.00 93.19 225 SER A N 1
ATOM 1652 C CA . SER A 1 225 ? 2.713 -5.736 -5.748 1.00 93.19 225 SER A CA 1
ATOM 1653 C C . SER A 1 225 ? 3.263 -7.054 -5.232 1.00 93.19 225 SER A C 1
ATOM 1655 O O . SER A 1 225 ? 2.730 -7.661 -4.304 1.00 93.19 225 SER A O 1
ATOM 1657 N N . LEU A 1 226 ? 4.351 -7.489 -5.855 1.00 95.44 226 LEU A N 1
ATOM 1658 C CA . LEU A 1 226 ? 5.142 -8.628 -5.418 1.00 95.44 226 LEU A CA 1
ATOM 1659 C C . LEU A 1 226 ? 6.584 -8.169 -5.274 1.00 95.44 226 LEU A C 1
ATOM 1661 O O . LEU A 1 226 ? 7.197 -7.740 -6.250 1.00 95.44 226 LEU A O 1
ATOM 1665 N N . GLU A 1 227 ? 7.102 -8.289 -4.063 1.00 93.38 227 GLU A N 1
ATOM 1666 C CA . GLU A 1 227 ? 8.452 -7.911 -3.685 1.00 93.38 227 GLU A CA 1
ATOM 1667 C C . GLU A 1 227 ? 9.242 -9.151 -3.274 1.00 93.38 227 GLU A C 1
ATOM 1669 O O . GLU A 1 227 ? 8.729 -10.037 -2.583 1.00 93.38 227 GLU A O 1
ATOM 1674 N N . VAL A 1 228 ? 10.492 -9.233 -3.722 1.00 91.69 228 VAL A N 1
ATOM 1675 C CA . VAL A 1 228 ? 11.421 -10.293 -3.329 1.00 91.69 228 VAL A CA 1
ATOM 1676 C C . VAL A 1 228 ? 12.760 -9.698 -2.910 1.00 91.69 228 VAL A C 1
ATOM 1678 O O . VAL A 1 228 ? 13.252 -8.788 -3.583 1.00 91.69 228 VAL A O 1
ATOM 1681 N N . PRO A 1 229 ? 13.393 -10.232 -1.855 1.00 88.19 229 PRO A N 1
ATOM 1682 C CA . PRO A 1 229 ? 14.734 -9.845 -1.470 1.00 88.19 229 PRO A CA 1
ATOM 1683 C C . PRO A 1 229 ? 15.746 -10.343 -2.501 1.00 88.19 229 PRO A C 1
ATOM 1685 O O . PRO A 1 229 ? 15.587 -11.405 -3.114 1.00 88.19 229 PRO A O 1
ATOM 1688 N N . LEU A 1 230 ? 16.819 -9.579 -2.667 1.00 84.19 230 LEU A N 1
ATOM 1689 C CA . LEU A 1 230 ? 17.918 -9.899 -3.567 1.00 84.19 230 LEU A CA 1
ATOM 1690 C C . LEU A 1 230 ? 19.180 -10.214 -2.765 1.00 84.19 230 LEU A C 1
ATOM 1692 O O . LEU A 1 230 ? 19.730 -9.361 -2.077 1.00 84.19 230 LEU A O 1
ATOM 1696 N N . MET A 1 231 ? 19.680 -11.443 -2.901 1.00 79.31 231 MET A N 1
ATOM 1697 C CA . MET A 1 231 ? 20.898 -11.882 -2.203 1.00 79.31 231 MET A CA 1
ATOM 1698 C C . MET A 1 231 ? 22.168 -11.205 -2.739 1.00 79.31 231 MET A C 1
ATOM 1700 O O . MET A 1 231 ? 23.141 -11.012 -2.012 1.00 79.31 231 MET A O 1
ATOM 1704 N N . HIS A 1 232 ? 22.163 -10.827 -4.017 1.00 77.12 232 HIS A N 1
ATOM 1705 C CA . HIS A 1 232 ? 23.293 -10.212 -4.707 1.00 77.12 232 HIS A CA 1
ATOM 1706 C C . HIS A 1 232 ? 22.820 -9.010 -5.517 1.00 77.12 232 HIS A C 1
ATOM 1708 O O . HIS A 1 232 ? 21.636 -8.904 -5.836 1.00 77.12 232 HIS A O 1
ATOM 1714 N N . SER A 1 233 ? 23.754 -8.124 -5.870 1.00 77.19 233 SER A N 1
ATOM 1715 C CA . SER A 1 233 ? 23.474 -7.052 -6.824 1.00 77.19 233 SER A CA 1
ATOM 1716 C C . SER A 1 233 ? 22.973 -7.663 -8.143 1.00 77.19 233 SER A C 1
ATOM 1718 O O . SER A 1 233 ? 23.688 -8.480 -8.731 1.00 77.19 233 SER A O 1
ATOM 1720 N N . PRO A 1 234 ? 21.761 -7.319 -8.617 1.00 79.19 234 PRO A N 1
ATOM 1721 C CA . PRO A 1 234 ? 21.238 -7.828 -9.884 1.00 79.19 234 PRO A CA 1
ATOM 1722 C C . PRO A 1 234 ? 21.814 -7.078 -11.095 1.00 79.19 234 PRO A C 1
ATOM 1724 O O . PRO A 1 234 ? 21.446 -7.387 -12.230 1.00 79.19 234 PRO A O 1
ATOM 1727 N N . PHE A 1 235 ? 22.674 -6.080 -10.871 1.00 81.25 235 PHE A N 1
ATOM 1728 C CA . PHE A 1 235 ? 23.126 -5.139 -11.888 1.00 81.25 235 PHE A CA 1
ATOM 1729 C C . PHE A 1 235 ? 24.392 -5.609 -12.600 1.00 81.25 235 PHE A C 1
ATOM 1731 O O . PHE A 1 235 ? 25.322 -6.146 -12.003 1.00 81.25 235 PHE A O 1
ATOM 1738 N N . SER A 1 236 ? 24.428 -5.371 -13.904 1.00 82.56 236 SER A N 1
ATOM 1739 C CA . SER A 1 236 ? 25.606 -5.509 -14.762 1.00 82.56 236 SER A CA 1
ATOM 1740 C C . SER A 1 236 ? 25.493 -4.524 -15.925 1.00 82.56 236 SER A C 1
ATOM 1742 O O . SER A 1 236 ? 24.394 -4.061 -16.214 1.00 82.56 236 SER A O 1
ATOM 1744 N N . GLY A 1 237 ? 26.588 -4.214 -16.617 1.00 79.94 237 GLY A N 1
ATOM 1745 C CA . GLY A 1 237 ? 26.564 -3.323 -17.784 1.00 79.94 237 GLY A CA 1
ATOM 1746 C C . GLY A 1 237 ? 27.518 -2.141 -17.652 1.00 79.94 237 GLY A C 1
ATOM 1747 O O . GLY A 1 237 ? 28.506 -2.222 -16.925 1.00 79.94 237 GLY A O 1
ATOM 1748 N N . ARG A 1 238 ? 27.235 -1.070 -18.397 1.00 75.88 238 ARG A N 1
ATOM 1749 C CA . ARG A 1 238 ? 28.060 0.145 -18.497 1.00 75.88 238 ARG A CA 1
ATOM 1750 C C . ARG A 1 238 ? 27.177 1.392 -18.465 1.00 75.88 238 ARG A C 1
ATOM 1752 O O . ARG A 1 238 ? 25.980 1.298 -18.716 1.00 75.88 238 ARG A O 1
ATOM 1759 N N . LEU A 1 239 ? 27.764 2.563 -18.220 1.00 66.25 239 LEU A N 1
ATOM 1760 C CA . LEU A 1 239 ? 27.080 3.844 -18.446 1.00 66.25 239 LEU A CA 1
ATOM 1761 C C . LEU A 1 239 ? 26.463 3.860 -19.858 1.00 66.25 239 LEU A C 1
ATOM 1763 O O . LEU A 1 239 ? 27.130 3.498 -20.829 1.00 66.25 239 LEU A O 1
ATOM 1767 N N . GLY A 1 240 ? 25.174 4.195 -19.955 1.00 73.38 240 GLY A N 1
ATOM 1768 C CA . GLY A 1 240 ? 24.378 4.068 -21.184 1.00 73.38 240 GLY A CA 1
ATOM 1769 C C . GLY A 1 240 ? 23.476 2.825 -21.244 1.00 73.38 240 GLY A C 1
ATOM 1770 O O . GLY A 1 240 ? 22.396 2.891 -21.822 1.00 73.38 240 GLY A O 1
ATOM 1771 N N . GLU A 1 241 ? 23.871 1.705 -20.630 1.00 84.81 241 GLU A N 1
ATOM 1772 C CA . GLU A 1 241 ? 23.104 0.450 -20.639 1.00 84.81 241 GLU A CA 1
ATOM 1773 C C . GLU A 1 241 ? 23.274 -0.337 -19.330 1.00 84.81 241 GLU A C 1
ATOM 1775 O O . GLU A 1 241 ? 24.300 -0.988 -19.097 1.00 84.81 241 GLU A O 1
ATOM 1780 N N . LEU A 1 242 ? 22.229 -0.341 -18.501 1.00 85.06 242 LEU A N 1
ATOM 1781 C CA . LEU A 1 242 ? 22.182 -1.097 -17.251 1.00 85.06 242 LEU A CA 1
ATOM 1782 C C . LEU A 1 242 ? 21.289 -2.327 -17.402 1.00 85.06 242 LEU A C 1
ATOM 1784 O O . LEU A 1 242 ? 20.110 -2.238 -17.731 1.00 85.06 242 LEU A O 1
ATOM 1788 N N . ARG A 1 243 ? 21.846 -3.504 -17.126 1.00 88.88 243 ARG A N 1
ATOM 1789 C CA . ARG A 1 243 ? 21.140 -4.786 -17.166 1.00 88.88 243 ARG A CA 1
ATOM 1790 C C . ARG A 1 243 ? 20.815 -5.245 -15.759 1.00 88.88 243 ARG A C 1
ATOM 1792 O O . ARG A 1 243 ? 21.716 -5.430 -14.943 1.00 88.88 243 ARG A O 1
ATOM 1799 N N . VAL A 1 244 ? 19.542 -5.530 -15.523 1.00 88.94 244 VAL A N 1
ATOM 1800 C CA . VAL A 1 244 ? 19.029 -6.095 -14.277 1.00 88.94 244 VAL A CA 1
ATOM 1801 C C . VAL A 1 244 ? 18.655 -7.551 -14.504 1.00 88.94 244 VAL A C 1
ATOM 1803 O O . VAL A 1 244 ? 17.758 -7.865 -15.289 1.00 88.94 244 VAL A O 1
ATOM 1806 N N . LYS A 1 245 ? 19.330 -8.457 -13.798 1.00 90.69 245 LYS A N 1
ATOM 1807 C CA . LYS A 1 245 ? 19.021 -9.889 -13.782 1.00 90.69 245 LYS A CA 1
ATOM 1808 C C . LYS A 1 245 ? 18.324 -10.238 -12.475 1.00 90.69 245 LYS A C 1
ATOM 1810 O O . LYS A 1 245 ? 18.955 -10.299 -11.423 1.00 90.69 245 LYS A O 1
ATOM 1815 N N . LEU A 1 246 ? 17.024 -10.496 -12.553 1.00 90.25 246 LEU A N 1
ATOM 1816 C CA . LEU A 1 246 ? 16.256 -11.000 -11.419 1.00 90.25 246 LEU A CA 1
ATOM 1817 C C . LEU A 1 246 ? 16.584 -12.488 -11.177 1.00 90.25 246 LEU A C 1
ATOM 1819 O O . LEU A 1 246 ? 17.135 -13.151 -12.067 1.00 90.25 246 LEU A O 1
ATOM 1823 N N . PRO A 1 247 ? 16.247 -13.047 -9.999 1.00 88.00 247 PRO A N 1
ATOM 1824 C CA . PRO A 1 247 ? 16.492 -14.453 -9.697 1.00 88.00 247 PRO A CA 1
ATOM 1825 C C . PRO A 1 247 ? 15.978 -15.402 -10.790 1.00 88.00 247 PRO A C 1
ATOM 1827 O O . PRO A 1 247 ? 14.906 -15.211 -11.358 1.00 88.00 247 PRO A O 1
ATOM 1830 N N . ARG A 1 248 ? 16.732 -16.474 -11.077 1.00 86.56 248 ARG A N 1
ATOM 1831 C CA . ARG A 1 248 ? 16.326 -17.495 -12.069 1.00 86.56 248 ARG A CA 1
ATOM 1832 C C . ARG A 1 248 ? 15.137 -18.337 -11.600 1.00 86.56 248 ARG A C 1
ATOM 1834 O O . ARG A 1 248 ? 14.395 -18.877 -12.417 1.00 86.56 248 ARG A O 1
ATOM 1841 N N . ARG A 1 249 ? 14.992 -18.487 -10.283 1.00 88.25 249 ARG A N 1
ATOM 1842 C CA . ARG A 1 249 ? 13.936 -19.248 -9.608 1.00 88.25 249 ARG A CA 1
ATOM 1843 C C . ARG A 1 249 ? 13.270 -18.354 -8.571 1.00 88.25 249 ARG A C 1
ATOM 1845 O O . ARG A 1 249 ? 13.904 -17.442 -8.054 1.00 88.25 249 ARG A O 1
ATOM 1852 N N . GLY A 1 250 ? 12.019 -18.662 -8.251 1.00 89.94 250 GLY A N 1
ATOM 1853 C CA . GLY A 1 250 ? 11.234 -17.918 -7.273 1.00 89.94 250 GLY A CA 1
ATOM 1854 C C . GLY A 1 250 ? 10.043 -17.185 -7.890 1.00 89.94 250 GLY A C 1
ATOM 1855 O O . GLY A 1 250 ? 9.753 -17.338 -9.087 1.00 89.94 250 GLY A O 1
ATOM 1856 N N . PRO A 1 251 ? 9.315 -16.426 -7.055 1.00 93.94 251 PRO A N 1
ATOM 1857 C CA . PRO A 1 251 ? 8.054 -15.825 -7.450 1.00 93.94 251 PRO A CA 1
ATOM 1858 C C . PRO A 1 251 ? 8.250 -14.597 -8.348 1.00 93.94 251 PRO A C 1
ATOM 1860 O O . PRO A 1 251 ? 7.361 -14.308 -9.138 1.00 93.94 251 PRO A O 1
ATOM 1863 N N . LEU A 1 252 ? 9.414 -13.943 -8.329 1.00 94.31 252 LEU A N 1
ATOM 1864 C CA . LEU A 1 252 ? 9.759 -12.865 -9.256 1.00 94.31 252 LEU A CA 1
ATOM 1865 C C . LEU A 1 252 ? 11.048 -13.207 -10.012 1.00 94.31 252 LEU A C 1
ATOM 1867 O O . LEU A 1 252 ? 12.068 -13.514 -9.399 1.00 94.31 252 LEU A O 1
ATOM 1871 N N . ARG A 1 253 ? 10.988 -13.189 -11.347 1.00 94.56 253 ARG A N 1
ATOM 1872 C CA . ARG A 1 253 ? 12.099 -13.581 -12.230 1.00 94.56 253 ARG A CA 1
ATOM 1873 C C . ARG A 1 253 ? 12.062 -12.838 -13.555 1.00 94.56 253 ARG A C 1
ATOM 1875 O O . ARG A 1 253 ? 11.000 -12.391 -13.977 1.00 94.56 253 ARG A O 1
ATOM 1882 N N . GLY A 1 254 ? 13.192 -12.780 -14.250 1.00 93.81 254 GLY A N 1
ATOM 1883 C CA . GLY A 1 254 ? 13.280 -12.135 -15.556 1.00 93.81 254 GLY A CA 1
ATOM 1884 C C . GLY A 1 254 ? 14.512 -11.261 -15.723 1.00 93.81 254 GLY A C 1
ATOM 1885 O O . GLY A 1 254 ? 15.465 -11.336 -14.946 1.00 93.81 254 GLY A O 1
ATOM 1886 N N . THR A 1 255 ? 14.479 -10.444 -16.766 1.00 92.88 255 THR A N 1
ATOM 1887 C CA . THR A 1 255 ? 15.573 -9.550 -17.138 1.00 92.88 255 THR A CA 1
ATOM 1888 C C . THR A 1 255 ? 15.019 -8.236 -17.644 1.00 92.88 255 THR A C 1
ATOM 1890 O O . THR A 1 255 ? 14.059 -8.236 -18.416 1.00 92.88 255 THR A O 1
ATOM 1893 N N . LEU A 1 256 ? 15.669 -7.147 -17.259 1.00 90.25 256 LEU A N 1
ATOM 1894 C CA . LEU A 1 256 ? 15.419 -5.813 -17.786 1.00 90.25 256 LEU A CA 1
ATOM 1895 C C . LEU A 1 256 ? 16.731 -5.215 -18.283 1.00 90.25 256 LEU A C 1
ATOM 1897 O O . LEU A 1 256 ? 17.793 -5.471 -17.711 1.00 90.25 256 LEU A O 1
ATOM 1901 N N . VAL A 1 257 ? 16.650 -4.427 -19.343 1.00 89.75 257 VAL A N 1
ATOM 1902 C CA . VAL A 1 257 ? 17.748 -3.633 -19.881 1.00 89.75 257 VAL A CA 1
ATOM 1903 C C . VAL A 1 257 ? 17.263 -2.198 -19.964 1.00 89.75 257 VAL A C 1
ATOM 1905 O O . VAL A 1 257 ? 16.250 -1.914 -20.594 1.00 89.75 257 VAL A O 1
ATOM 1908 N N . PHE A 1 258 ? 17.976 -1.315 -19.286 1.00 85.94 258 PHE A N 1
ATOM 1909 C CA . PHE A 1 258 ? 17.699 0.106 -19.217 1.00 85.94 258 PHE A CA 1
ATOM 1910 C C . PHE A 1 258 ? 18.709 0.829 -20.101 1.00 85.94 258 PHE A C 1
ATOM 1912 O O . PHE A 1 258 ? 19.911 0.770 -19.839 1.00 85.94 258 PHE A O 1
ATOM 1919 N N . HIS A 1 259 ? 18.222 1.490 -21.145 1.00 86.12 259 HIS A N 1
ATOM 1920 C CA . HIS A 1 259 ? 19.016 2.290 -22.068 1.00 86.12 259 HIS A CA 1
ATOM 1921 C C . HIS A 1 259 ? 18.909 3.760 -21.668 1.00 86.12 259 HIS A C 1
ATOM 1923 O O . HIS A 1 259 ? 17.867 4.384 -21.851 1.00 86.12 259 HIS A O 1
ATOM 1929 N N . LEU A 1 260 ? 19.982 4.310 -21.107 1.00 78.69 260 LEU A N 1
ATOM 1930 C CA . LEU A 1 260 ? 20.065 5.700 -20.655 1.00 78.69 260 LEU A CA 1
ATOM 1931 C C . LEU A 1 260 ? 20.252 6.617 -21.875 1.00 78.69 260 LEU A C 1
ATOM 1933 O O . LEU A 1 260 ? 21.234 6.471 -22.601 1.00 78.69 260 LEU A O 1
ATOM 1937 N N . GLN A 1 261 ? 19.322 7.549 -22.109 1.00 72.94 261 GLN A N 1
ATOM 1938 C CA . GLN A 1 261 ? 19.332 8.421 -23.297 1.00 72.94 261 GLN A CA 1
ATOM 1939 C C . GLN A 1 261 ? 19.520 9.909 -22.975 1.00 72.94 261 GLN A C 1
ATOM 1941 O O . GLN A 1 261 ? 19.966 10.661 -23.842 1.00 72.94 261 GLN A O 1
ATOM 1946 N N . ARG A 1 262 ? 19.185 10.366 -21.759 1.00 64.94 262 ARG A N 1
ATOM 1947 C CA . ARG A 1 262 ? 19.271 11.785 -21.376 1.00 64.94 262 ARG A CA 1
ATOM 1948 C C . ARG A 1 262 ? 20.149 12.047 -20.164 1.00 64.94 262 ARG A C 1
ATOM 1950 O O . ARG A 1 262 ? 20.279 11.219 -19.270 1.00 64.94 262 ARG A O 1
ATOM 1957 N N . ARG A 1 263 ? 20.693 13.267 -20.184 1.00 59.69 263 ARG A N 1
ATOM 1958 C CA . ARG A 1 263 ? 21.523 13.885 -19.156 1.00 59.69 263 ARG A CA 1
ATOM 1959 C C . ARG A 1 263 ? 20.782 13.932 -17.822 1.00 59.69 263 ARG A C 1
ATOM 1961 O O . ARG A 1 263 ? 19.635 14.372 -17.757 1.00 59.69 263 ARG A O 1
ATOM 1968 N N . GLU A 1 264 ? 21.509 13.497 -16.810 1.00 60.69 264 GLU A N 1
ATOM 1969 C CA . GLU A 1 264 ? 21.274 13.662 -15.385 1.00 60.69 264 GLU A CA 1
ATOM 1970 C C . GLU A 1 264 ? 20.703 15.054 -15.111 1.00 60.69 264 GLU A C 1
ATOM 1972 O O . GLU A 1 264 ? 21.353 16.062 -15.397 1.00 60.69 264 GLU A O 1
ATOM 1977 N N . THR A 1 265 ? 19.465 15.125 -14.624 1.00 57.16 265 THR A N 1
ATOM 1978 C CA . THR A 1 265 ? 18.970 16.361 -14.014 1.00 57.16 265 THR A CA 1
ATOM 1979 C C . THR A 1 265 ? 19.097 16.176 -12.512 1.00 57.16 265 THR A C 1
ATOM 1981 O O . THR A 1 265 ? 18.336 15.380 -11.955 1.00 57.16 265 THR A O 1
ATOM 1984 N N . PRO A 1 266 ? 20.059 16.852 -11.860 1.00 58.38 266 PRO A N 1
ATOM 1985 C CA . PRO A 1 266 ? 20.126 16.883 -10.414 1.00 58.38 266 PRO A CA 1
ATOM 1986 C C . PRO A 1 266 ? 18.827 17.505 -9.912 1.00 58.38 266 PRO A C 1
ATOM 1988 O O . PRO A 1 266 ? 18.566 18.689 -10.127 1.00 58.38 266 PRO A O 1
ATOM 1991 N N . SER A 1 267 ? 17.987 16.692 -9.293 1.00 57.94 267 SER A N 1
ATOM 1992 C CA . SER A 1 267 ? 16.826 17.160 -8.558 1.00 57.94 267 SER A CA 1
ATOM 1993 C C . SER A 1 267 ? 17.193 17.107 -7.091 1.00 57.94 267 SER A C 1
ATOM 1995 O O . SER A 1 267 ? 17.537 16.046 -6.575 1.00 57.94 267 SER A O 1
ATOM 1997 N N . LYS A 1 268 ? 17.152 18.245 -6.404 1.00 57.91 268 LYS A N 1
ATOM 1998 C CA . LYS A 1 268 ? 17.232 18.219 -4.949 1.00 57.91 268 LYS A CA 1
ATOM 1999 C C . LYS A 1 268 ? 15.888 17.719 -4.453 1.00 57.91 268 LYS A C 1
ATOM 2001 O O . LYS A 1 268 ? 14.889 18.403 -4.661 1.00 57.91 268 LYS A O 1
ATOM 2006 N N . ASP A 1 269 ? 15.866 16.555 -3.815 1.00 54.44 269 ASP A N 1
ATOM 2007 C CA . 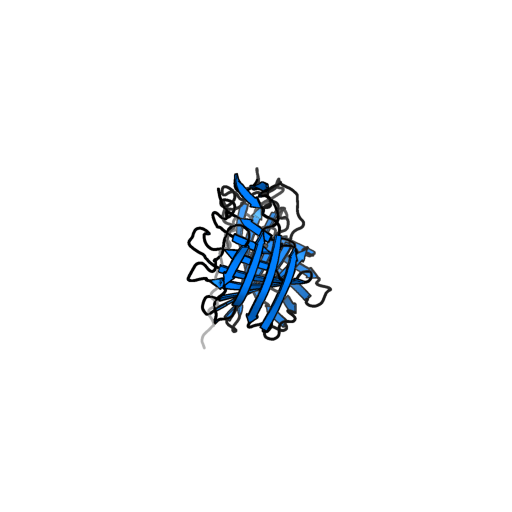ASP A 1 269 ? 14.683 16.130 -3.079 1.00 54.44 269 ASP A CA 1
ATOM 2008 C C . ASP A 1 269 ? 14.444 17.178 -1.977 1.00 54.44 269 ASP A C 1
ATOM 2010 O O . ASP A 1 269 ? 15.285 17.313 -1.078 1.00 54.44 269 ASP A O 1
ATOM 2014 N N . PRO A 1 270 ? 13.361 17.974 -2.048 1.00 52.06 270 PRO A N 1
ATOM 2015 C CA . PRO A 1 270 ? 13.109 19.028 -1.069 1.00 52.06 270 PRO A CA 1
ATOM 2016 C C . PRO A 1 270 ? 12.859 18.452 0.331 1.00 52.06 270 PRO A C 1
ATOM 2018 O O . PRO A 1 270 ? 13.020 19.160 1.321 1.00 52.06 270 PRO A O 1
ATOM 2021 N N . THR A 1 271 ? 12.509 17.168 0.404 1.00 49.09 271 THR A N 1
ATOM 2022 C CA . THR A 1 271 ? 12.221 16.410 1.619 1.00 49.09 271 THR A CA 1
ATOM 2023 C C . THR A 1 271 ? 13.506 15.838 2.210 1.00 49.09 271 THR A C 1
ATOM 2025 O O . THR A 1 271 ? 13.761 16.005 3.399 1.00 49.09 271 THR A O 1
ATOM 2028 N N . CYS A 1 272 ? 14.348 15.208 1.385 1.00 52.47 272 CYS A N 1
ATOM 2029 C CA . CYS A 1 272 ? 15.554 14.507 1.843 1.00 52.47 272 CYS A CA 1
ATOM 2030 C C . CYS A 1 272 ? 16.845 15.319 1.808 1.00 52.47 272 CYS A C 1
ATOM 2032 O O . CYS A 1 272 ? 17.857 14.886 2.354 1.00 52.47 272 CYS A O 1
ATOM 2034 N N . GLY A 1 273 ? 16.860 16.468 1.130 1.00 57.41 273 GLY A N 1
ATOM 2035 C CA . GLY A 1 273 ? 18.082 17.238 0.901 1.00 57.41 273 GLY A CA 1
ATOM 2036 C C . GLY A 1 273 ? 19.127 16.511 0.041 1.00 57.41 273 GLY A C 1
ATOM 2037 O O . GLY A 1 273 ? 20.172 17.095 -0.239 1.00 57.41 273 GLY A O 1
ATOM 2038 N N . THR A 1 274 ? 18.839 15.281 -0.396 1.00 56.19 274 THR A N 1
ATOM 2039 C CA . THR A 1 274 ? 19.655 14.463 -1.291 1.00 56.19 274 THR A CA 1
ATOM 2040 C C . THR A 1 274 ? 19.507 14.949 -2.722 1.00 56.19 274 THR A C 1
ATOM 2042 O O . THR A 1 274 ? 18.401 15.249 -3.180 1.00 56.19 274 THR A O 1
ATOM 2045 N N . THR A 1 275 ? 20.614 14.973 -3.452 1.00 58.91 275 THR A N 1
ATOM 2046 C CA . THR A 1 275 ? 20.581 15.141 -4.902 1.00 58.91 275 THR A CA 1
ATOM 2047 C C . THR A 1 275 ? 20.204 13.804 -5.528 1.00 58.91 275 THR A C 1
ATOM 2049 O O . THR A 1 275 ? 20.943 12.833 -5.416 1.00 58.91 275 THR A O 1
ATOM 2052 N N . GLN A 1 276 ? 19.042 13.749 -6.168 1.00 59.50 276 GLN A N 1
ATOM 2053 C CA . GLN A 1 276 ? 18.616 12.632 -7.001 1.00 59.50 276 GLN A CA 1
ATOM 2054 C C . GLN A 1 276 ? 19.044 12.890 -8.441 1.00 59.50 276 GLN A C 1
ATOM 2056 O O . GLN A 1 276 ? 18.891 13.996 -8.965 1.00 59.50 276 GLN A O 1
ATOM 2061 N N . THR A 1 277 ? 19.547 11.852 -9.098 1.00 60.78 277 THR A N 1
ATOM 2062 C CA . THR A 1 277 ? 20.006 11.935 -10.483 1.00 60.78 277 THR A CA 1
ATOM 2063 C C . THR A 1 277 ? 18.984 11.309 -11.422 1.00 60.78 277 THR A C 1
ATOM 2065 O O . THR A 1 277 ? 19.126 10.182 -11.892 1.00 60.78 277 THR A O 1
ATOM 2068 N N . ILE A 1 278 ? 17.939 12.062 -11.759 1.00 62.53 278 ILE A N 1
ATOM 2069 C CA . ILE A 1 278 ? 16.896 11.544 -12.645 1.00 62.53 278 ILE A CA 1
ATOM 2070 C C . ILE A 1 278 ? 17.464 11.424 -14.062 1.00 62.53 278 ILE A C 1
ATOM 2072 O O . ILE A 1 278 ? 17.849 12.414 -14.689 1.00 62.53 278 ILE A O 1
ATOM 2076 N N . SER A 1 279 ? 17.503 10.191 -14.564 1.00 66.56 279 SER A N 1
ATOM 2077 C CA . SER A 1 279 ? 17.997 9.857 -15.898 1.00 66.56 279 SER A CA 1
ATOM 2078 C C . SER A 1 279 ? 16.881 9.240 -16.722 1.00 66.56 279 SER A C 1
ATOM 2080 O O . SER A 1 279 ? 16.362 8.191 -16.365 1.00 66.56 279 SER A O 1
ATOM 2082 N N . ALA A 1 280 ? 16.525 9.861 -17.845 1.00 70.94 280 ALA A N 1
ATOM 2083 C CA . ALA A 1 280 ? 15.486 9.338 -18.726 1.00 70.94 280 ALA A CA 1
ATOM 2084 C C . ALA A 1 280 ? 16.063 8.420 -19.813 1.00 70.94 280 ALA A C 1
ATOM 2086 O O . ALA A 1 280 ? 17.181 8.607 -20.309 1.00 70.94 280 ALA A O 1
ATOM 2087 N N . GLY A 1 281 ? 15.258 7.448 -20.225 1.00 78.44 281 GLY A N 1
ATOM 2088 C CA . GLY A 1 281 ? 15.624 6.494 -21.256 1.00 78.44 281 GLY A CA 1
ATOM 2089 C C . GLY A 1 281 ? 14.516 5.489 -21.536 1.00 78.44 281 GLY A C 1
ATOM 2090 O O . GLY A 1 281 ? 13.361 5.716 -21.162 1.00 78.44 281 GLY A O 1
ATOM 2091 N N . THR A 1 282 ? 14.877 4.384 -22.181 1.00 84.69 282 THR A N 1
ATOM 2092 C CA . THR A 1 282 ? 13.954 3.284 -22.476 1.00 84.69 282 THR A CA 1
ATOM 2093 C C . THR A 1 282 ? 14.284 2.049 -21.654 1.00 84.69 282 THR A C 1
ATOM 2095 O O . THR A 1 282 ? 15.431 1.823 -21.260 1.00 84.69 282 THR A O 1
ATOM 2098 N N . VAL A 1 283 ? 13.270 1.228 -21.397 1.00 86.19 283 VAL A N 1
ATOM 2099 C CA . VAL A 1 283 ? 13.443 -0.092 -20.794 1.00 86.19 283 VAL A CA 1
ATOM 2100 C C . VAL A 1 283 ? 12.907 -1.176 -21.722 1.00 86.19 283 VAL A C 1
ATOM 2102 O O . VAL A 1 283 ? 11.802 -1.080 -22.262 1.00 86.19 283 VAL A O 1
ATOM 2105 N N . THR A 1 284 ? 13.693 -2.237 -21.882 1.00 89.81 284 THR A N 1
ATOM 2106 C CA . THR A 1 284 ? 13.296 -3.457 -22.583 1.00 89.81 284 THR A CA 1
ATOM 2107 C C . THR A 1 284 ? 13.440 -4.668 -21.676 1.00 89.81 284 THR A C 1
ATOM 2109 O O . THR A 1 284 ? 14.271 -4.707 -20.768 1.00 89.81 284 THR A O 1
ATOM 2112 N N . GLY A 1 285 ? 12.622 -5.689 -21.907 1.00 91.25 285 GLY A N 1
ATOM 2113 C CA . GLY A 1 285 ? 12.785 -6.973 -21.243 1.00 91.25 285 GLY A CA 1
ATOM 2114 C C . GLY A 1 285 ? 11.481 -7.609 -20.811 1.00 91.25 285 GLY A C 1
ATOM 2115 O O . GLY A 1 285 ? 10.393 -7.279 -21.279 1.00 91.25 285 GLY A O 1
ATOM 2116 N N . ARG A 1 286 ? 11.602 -8.589 -19.921 1.00 93.62 286 ARG A N 1
ATOM 2117 C CA . ARG A 1 286 ? 10.486 -9.423 -19.493 1.00 93.62 286 ARG A CA 1
ATOM 2118 C C . ARG A 1 286 ? 10.624 -9.767 -18.025 1.00 93.62 286 ARG A C 1
ATOM 2120 O O . ARG A 1 286 ? 11.648 -10.306 -17.609 1.00 93.62 286 ARG A O 1
ATOM 2127 N N . VAL A 1 287 ? 9.550 -9.551 -17.276 1.00 94.00 287 VAL A N 1
ATOM 2128 C CA . VAL A 1 287 ? 9.432 -9.942 -15.870 1.00 94.00 287 VAL A CA 1
ATOM 2129 C C . VAL A 1 287 ? 8.245 -10.879 -15.714 1.00 94.00 287 VAL A C 1
ATOM 2131 O O . VAL A 1 287 ? 7.160 -10.637 -16.236 1.00 94.00 287 VAL A O 1
ATOM 2134 N N . VAL A 1 288 ? 8.451 -11.976 -14.996 1.00 96.06 288 VAL A N 1
ATOM 2135 C CA . VAL A 1 288 ? 7.408 -12.931 -14.634 1.00 96.06 288 VAL A CA 1
ATOM 2136 C C . VAL A 1 288 ? 7.222 -12.894 -13.125 1.00 96.06 288 VAL A C 1
ATOM 2138 O O . VAL A 1 288 ? 8.163 -13.136 -12.370 1.00 96.06 288 VAL A O 1
ATOM 2141 N N . ALA A 1 289 ? 5.990 -12.621 -12.712 1.00 95.62 289 ALA A N 1
ATOM 2142 C CA . ALA A 1 289 ? 5.573 -12.473 -11.328 1.00 95.62 289 ALA A CA 1
ATOM 2143 C C . ALA A 1 289 ? 4.504 -13.520 -11.004 1.00 95.62 289 ALA A C 1
ATOM 2145 O O . ALA A 1 289 ? 3.401 -13.483 -11.543 1.00 95.62 289 ALA A O 1
ATOM 2146 N N . ALA A 1 290 ? 4.829 -14.490 -10.162 1.00 94.62 290 ALA A N 1
ATOM 2147 C CA . ALA A 1 290 ? 3.938 -15.553 -9.724 1.00 94.62 290 ALA A CA 1
ATOM 2148 C C . ALA A 1 290 ? 3.279 -15.177 -8.392 1.00 94.62 290 ALA A C 1
ATOM 2150 O O . ALA A 1 290 ? 3.700 -15.634 -7.334 1.00 94.62 290 ALA A O 1
ATOM 2151 N N . PHE A 1 291 ? 2.232 -14.355 -8.476 1.00 93.31 291 PHE A N 1
ATOM 2152 C CA . PHE A 1 291 ? 1.358 -14.044 -7.346 1.00 93.31 291 PHE A CA 1
ATOM 2153 C C . PHE A 1 291 ? 0.619 -15.298 -6.880 1.00 93.31 291 PHE A C 1
ATOM 2155 O O . PHE A 1 291 ? 0.096 -16.063 -7.701 1.00 93.31 291 PHE A O 1
ATOM 2162 N N . ARG A 1 292 ? 0.520 -15.481 -5.566 1.00 91.88 292 ARG A N 1
ATOM 2163 C CA . ARG A 1 292 ? -0.242 -16.558 -4.946 1.00 91.88 292 ARG A CA 1
ATOM 2164 C C . ARG A 1 292 ? -1.738 -16.290 -5.069 1.00 91.88 292 ARG A C 1
ATOM 2166 O O . ARG 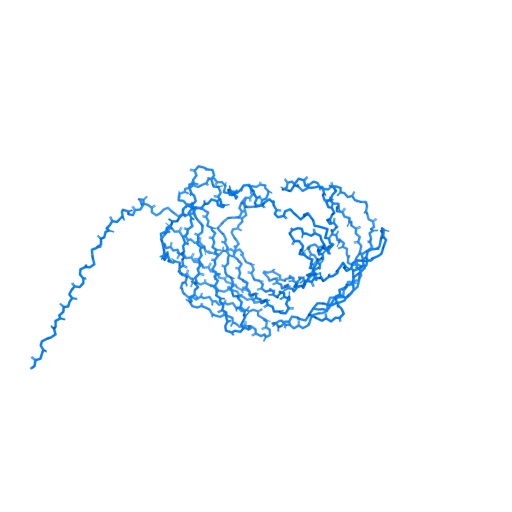A 1 292 ? -2.464 -17.188 -5.502 1.00 91.88 292 ARG A O 1
ATOM 2173 N N . ALA A 1 293 ? -2.197 -15.083 -4.729 1.00 88.69 293 ALA A N 1
ATOM 2174 C CA . ALA A 1 293 ? -3.621 -14.751 -4.707 1.00 88.69 293 ALA A CA 1
ATOM 2175 C C . ALA A 1 293 ? -4.184 -14.354 -6.071 1.00 88.69 293 ALA A C 1
ATOM 2177 O O . ALA A 1 293 ? -5.349 -14.650 -6.341 1.00 88.69 293 ALA A O 1
ATOM 2178 N N . TRP A 1 294 ? -3.386 -13.731 -6.942 1.00 87.50 294 TRP A N 1
ATOM 2179 C CA . TRP A 1 294 ? -3.890 -13.235 -8.225 1.00 87.50 294 TRP A CA 1
ATOM 2180 C C . TRP A 1 294 ? -3.764 -14.259 -9.356 1.00 87.50 294 TRP A C 1
ATOM 2182 O O . TRP A 1 294 ? -4.779 -14.706 -9.888 1.00 87.50 294 TRP A O 1
ATOM 2192 N N . ARG A 1 295 ? -2.523 -14.600 -9.726 1.00 89.56 295 ARG A N 1
ATOM 2193 C CA . ARG A 1 295 ? -2.042 -15.601 -10.705 1.00 89.56 295 ARG A CA 1
ATOM 2194 C C . ARG A 1 295 ? -0.687 -15.143 -11.246 1.00 89.56 295 ARG A C 1
ATOM 2196 O O . ARG A 1 295 ? -0.277 -14.005 -11.029 1.00 89.56 295 ARG A O 1
ATOM 2203 N N . THR A 1 296 ? -0.014 -15.990 -12.020 1.00 93.69 296 THR A N 1
ATOM 2204 C CA . THR A 1 296 ? 1.188 -15.564 -12.740 1.00 93.69 296 THR A CA 1
ATOM 2205 C C . THR A 1 296 ? 0.874 -14.466 -13.758 1.00 93.69 296 THR A C 1
ATOM 2207 O O . THR A 1 296 ? -0.041 -14.594 -14.572 1.00 93.69 296 THR A O 1
ATOM 2210 N N . ARG A 1 297 ? 1.660 -13.391 -13.719 1.00 93.44 297 ARG A N 1
ATOM 2211 C 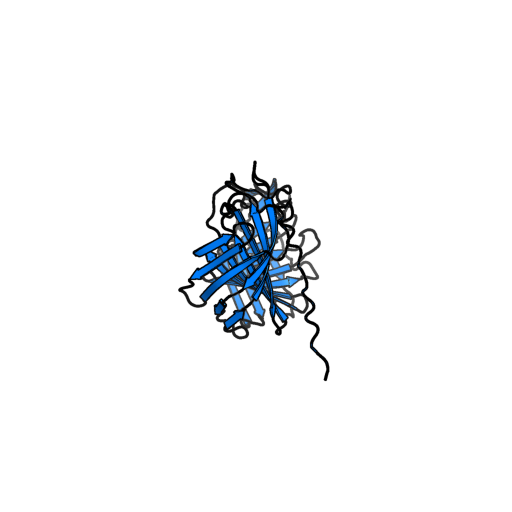CA . ARG A 1 297 ? 1.653 -12.280 -14.669 1.00 93.44 297 ARG A CA 1
ATOM 2212 C C . ARG A 1 297 ? 2.991 -12.211 -15.382 1.00 93.44 297 ARG A C 1
ATOM 2214 O O . ARG A 1 297 ? 4.034 -12.459 -14.782 1.00 93.44 297 ARG A O 1
ATOM 2221 N N . THR A 1 298 ? 2.941 -11.893 -16.667 1.00 93.75 298 THR A N 1
ATOM 2222 C CA . THR A 1 298 ? 4.128 -11.568 -17.453 1.00 93.75 298 THR A CA 1
ATOM 2223 C C . THR A 1 298 ? 4.014 -10.113 -17.868 1.00 93.75 298 THR A C 1
ATOM 2225 O O . THR A 1 298 ? 3.055 -9.753 -18.543 1.00 93.75 298 THR A O 1
ATOM 2228 N N . ALA A 1 299 ? 4.998 -9.316 -17.478 1.00 90.62 299 ALA A N 1
ATOM 2229 C CA . ALA A 1 299 ? 5.228 -7.979 -17.990 1.00 90.62 299 ALA A CA 1
ATOM 2230 C C . ALA A 1 299 ? 6.262 -8.058 -19.114 1.00 90.62 299 ALA A C 1
ATOM 2232 O O . ALA A 1 299 ? 7.314 -8.679 -18.935 1.00 90.62 299 ALA A O 1
ATOM 2233 N N . VAL A 1 300 ? 5.957 -7.451 -20.257 1.00 89.81 300 VAL A N 1
ATOM 2234 C CA . VAL A 1 300 ? 6.900 -7.268 -21.363 1.00 89.81 300 VAL A CA 1
ATOM 2235 C C . VAL A 1 300 ? 7.079 -5.772 -21.557 1.00 89.81 300 VAL A C 1
ATOM 2237 O O . VAL A 1 300 ? 6.099 -5.051 -21.704 1.00 89.81 300 VAL A O 1
ATOM 2240 N N . PHE A 1 301 ? 8.329 -5.333 -21.541 1.00 86.50 301 PHE A N 1
ATOM 2241 C CA . PHE A 1 301 ? 8.726 -3.956 -21.784 1.00 86.50 301 PHE A CA 1
ATOM 2242 C C . PHE A 1 301 ? 9.356 -3.905 -23.176 1.00 86.50 301 PHE A C 1
ATOM 2244 O O . PHE A 1 301 ? 10.329 -4.618 -23.438 1.00 86.50 301 PHE A O 1
ATOM 2251 N N . ALA A 1 302 ? 8.767 -3.114 -24.067 1.00 84.25 302 ALA A N 1
ATOM 2252 C CA . ALA A 1 302 ? 9.218 -2.916 -25.440 1.00 84.25 302 ALA A CA 1
ATOM 2253 C C . ALA A 1 302 ? 9.410 -1.412 -25.653 1.00 84.25 302 ALA A C 1
ATOM 2255 O O . ALA A 1 302 ? 8.484 -0.720 -26.060 1.00 84.25 302 ALA A O 1
ATOM 2256 N N . ASP A 1 303 ? 10.583 -0.918 -25.258 1.00 74.75 303 ASP A N 1
ATOM 2257 C CA . ASP A 1 303 ? 10.957 0.497 -25.307 1.00 74.75 303 ASP A CA 1
ATOM 2258 C C . ASP A 1 303 ? 10.013 1.422 -24.526 1.00 74.75 303 ASP A C 1
ATOM 2260 O O . ASP A 1 303 ? 9.704 2.537 -24.944 1.00 74.75 303 ASP A O 1
ATOM 2264 N N . ALA A 1 304 ? 9.565 0.970 -23.351 1.00 66.00 304 ALA A N 1
ATOM 2265 C CA . ALA A 1 304 ? 8.750 1.808 -22.479 1.00 66.00 304 ALA A CA 1
ATOM 2266 C C . ALA A 1 304 ? 9.580 3.006 -21.987 1.00 66.00 304 ALA A C 1
ATOM 2268 O O . ALA A 1 304 ? 10.715 2.838 -21.530 1.00 66.00 304 ALA A O 1
ATOM 2269 N N . ALA A 1 305 ? 9.019 4.208 -22.112 1.00 60.09 305 ALA A N 1
ATOM 2270 C CA . ALA A 1 305 ? 9.690 5.445 -21.744 1.00 60.09 305 ALA A CA 1
ATOM 2271 C C . ALA A 1 305 ? 9.717 5.644 -20.224 1.00 60.09 305 ALA A C 1
ATOM 2273 O O . ALA A 1 305 ? 8.729 5.409 -19.528 1.00 60.09 305 ALA A O 1
ATOM 2274 N N . GLY A 1 306 ? 10.843 6.167 -19.746 1.00 54.69 306 GLY A N 1
ATOM 2275 C CA . GLY A 1 306 ? 10.984 6.712 -18.407 1.00 54.69 306 GLY A CA 1
ATOM 2276 C C . GLY A 1 306 ? 11.433 5.668 -17.397 1.00 54.69 306 GLY A C 1
ATOM 2277 O O . GLY A 1 306 ? 10.800 4.636 -17.183 1.00 54.69 306 GLY A O 1
ATOM 2278 N N . PHE A 1 307 ? 12.544 5.971 -16.747 1.00 59.00 307 PHE A N 1
ATOM 2279 C CA . PHE A 1 307 ? 12.942 5.338 -15.510 1.00 59.00 307 PHE A CA 1
ATOM 2280 C C . PHE A 1 307 ? 13.613 6.388 -14.629 1.00 59.00 307 PHE A C 1
ATOM 2282 O O . PHE A 1 307 ? 14.011 7.441 -15.118 1.00 59.00 307 PHE A O 1
ATOM 2289 N N . VAL A 1 308 ? 13.672 6.136 -13.330 1.00 54.81 308 VAL A N 1
ATOM 2290 C CA . VAL A 1 308 ? 14.405 6.969 -12.377 1.00 54.81 308 VAL A CA 1
ATOM 2291 C C . VAL A 1 308 ? 15.567 6.136 -11.865 1.00 54.81 308 VAL A C 1
ATOM 2293 O O . VAL A 1 308 ? 15.382 4.973 -11.491 1.00 54.81 308 VAL A O 1
ATOM 2296 N N . VAL A 1 309 ? 16.763 6.717 -11.922 1.00 54.62 309 VAL A N 1
ATOM 2297 C CA . VAL A 1 309 ? 17.929 6.212 -11.207 1.00 54.62 309 VAL A CA 1
ATOM 2298 C C . VAL A 1 309 ? 18.075 7.097 -9.985 1.00 54.62 309 VAL A C 1
ATOM 2300 O O . VAL A 1 309 ? 18.387 8.273 -10.119 1.00 54.62 309 VAL A O 1
ATOM 2303 N N . ASP A 1 310 ? 17.845 6.556 -8.802 1.00 54.81 310 ASP A N 1
ATOM 2304 C CA . ASP A 1 310 ? 18.254 7.260 -7.594 1.00 54.81 310 ASP A CA 1
ATOM 2305 C C . ASP A 1 310 ? 19.707 6.860 -7.337 1.00 54.81 310 ASP A C 1
ATOM 2307 O O . ASP A 1 310 ? 19.993 5.674 -7.185 1.00 54.81 310 ASP A O 1
ATOM 2311 N N . ASP A 1 311 ? 20.636 7.816 -7.358 1.00 51.53 311 ASP A N 1
ATOM 2312 C CA . ASP A 1 311 ? 22.004 7.643 -6.855 1.00 51.53 311 ASP A CA 1
ATOM 2313 C C . ASP A 1 311 ? 22.269 8.789 -5.876 1.00 51.53 311 ASP A C 1
ATOM 2315 O O . ASP A 1 311 ? 22.257 9.944 -6.313 1.00 51.53 311 ASP A O 1
ATOM 2319 N N . PRO A 1 312 ? 22.433 8.517 -4.569 1.00 45.28 312 PRO A N 1
ATOM 2320 C CA . PRO A 1 312 ? 22.851 9.547 -3.634 1.00 45.28 312 PRO A CA 1
ATOM 2321 C C . PRO A 1 312 ? 24.300 9.935 -3.960 1.00 45.28 312 PRO A C 1
ATOM 2323 O O . PRO A 1 312 ? 25.215 9.128 -3.790 1.00 45.28 312 PRO A O 1
ATOM 2326 N N . SER A 1 313 ? 24.493 11.154 -4.473 1.00 41.88 313 SER A N 1
ATOM 2327 C CA . SER A 1 313 ? 25.816 11.772 -4.650 1.00 41.88 313 SER A CA 1
ATOM 2328 C C . SER A 1 313 ? 26.444 12.151 -3.315 1.00 41.88 313 SER A C 1
ATOM 2330 O O . SER A 1 313 ? 25.718 12.823 -2.543 1.00 41.88 313 SER A O 1
#

Secondary structure (DSSP, 8-state):
-PPP-----------PPPPSS-PPPSSEEEEEEEE-TTSPEEEEEEESB---STT----B-EEEEEEEEEETTEEEEEEEEEE-SEEEE-SSEEEEEEE--SSS-EEEEEEEEE-S--EE-SSEEBTTB-EEEEEEEEEEEEEEE---TTTSEEEEEEEEEEEEEESS--SPPEESSSSSGGG---S-EEEE-TTSSSEEEEES--TTT--EEEEEEEETTEEEEEEEE-SS--EEEETTEEEEE--SSSSEEEEEEEEE-S--EEEE-TTT--EEEE--EEEEEEEEEE-SSS-EEEEEEEEEE-EEEE---

Foldseek 3Di:
DDDDDDDPPPPPPPCPDDDPDLDKFCKKWKWWWDQDPVQKIWIWIKMCWPCADPPSDTDQIKIKIKIWHQDPQKIKIKIFIDRFPDWIDRQAKIWGADDFDDPQTKGDTKIKGFPDHWDFDQFKDFDPWTKTKTKIKIADWIWGQRLWQACGIDIDGIIIIMMIGTNDDTDRMYTNPLSVLVLPQLWWKKWFDPPDAFIWMFTQDGPVRFTKIKTWGDDVRMIIMMIHGDPDQQWDDDVQKIKGADDPDDQKGWIKIWGFDDFFDQDQPPRNSFTFGFTKFFMAIKMWGADPTHGIDIDGGDRRIGMGTGHGD

pLDDT: mean 72.99, std 19.6, range [26.52, 96.25]

Sequence (313 aa):
MRRPVVIALAASAVALGGAPGALAADHLWLDARASLSSGWDLRVSGNTDDNSFAGGVPSSGVLNVALQLRRGGAQEYHGYGSAQDELSFDGTAGRLRIVGNDAPSLEADLTLEATGLPAPDLRLACPGTPMYSVAVALTGTLRLRTGLRLLGTVRVNSLAGTVEYNDGPAGPCFSSSTVPPPICRDGRALATAQESTPFVDVSWDSRPLYRYARITYRHGAWSHSLEVPLMHSPFSGRLGELRVKLPRRGPLRGTLVFHLQRRETPSKDPTCGTTQTISAGTVTGRVVAAFRAWRTRTAVFADAAGFVVDDPS

Radius of gyration: 23.64 Å; chains: 1; bounding box: 60×51×76 Å